Protein 6NK9 (pdb70)

Solvent-accessible surface area: 2374 Å² total; per-residue (Å²): 125,35,17,66,58,30,181,10,84,76,107,99,62,6,63,102,1,17,95,20,63,73,84,35,112,2,99,99,132,130,160,130

Sequence (32 aa):
CGGAGAKCSTKSDCCSGLWCSGSGHCYHRRYTCGGAGAKCSTKSDCCSGLWCSGSGHCYHRRYTCGGAGAKCSTKSDCCSGLWCSGSGHCYHRRYTCGGAGAKCSTKSDCCSGLWCSGSGHCYHRRYTCGGAGAKCSTKSDCCSGLWCSGSGHCYHRRYTCGGAGAKCSTKSDCCSGLWCSGSGHCYHRRYTCGGAGAKCSTKSDCCSGLWCSGSGHCYHRRYTCGGAGAKCSTKSDCCSGLWCSGSGHCYHRRYTCGGAGAKCSTKSDCCSGLWCSGSGHCYHRRYTCGGAGAKCSTKSDCCSGLWCSGSGHCYHRRYT

Radius of gyration: 7.19 Å; Cα contacts (8 Å, |Δi|>4): 80; chains: 1; bounding box: 18×16×14 Å

Structure (mmCIF, N/CA/C/O backbone):
data_6NK9
#
_entry.id   6NK9
#
loop_
_atom_site.group_PDB
_atom_site.id
_atom_site.type_symbol
_atom_site.label_atom_id
_atom_site.label_alt_id
_atom_site.label_comp_id
_atom_site.label_asym_id
_atom_site.label_entity_id
_atom_site.label_seq_id
_atom_site.pdbx_PDB_ins_code
_atom_site.Cartn_x
_atom_site.Cartn_y
_atom_site.Cartn_z
_atom_site.occupancy
_atom_site.B_iso_or_equiv
_atom_site.auth_seq_id
_atom_site.auth_comp_id
_atom_site.auth_asym_id
_atom_site.auth_atom_id
_atom_site.pdbx_PDB_model_num
ATOM 1 N N . CYS A 1 1 ? 1.700 -9.466 -4.674 1.00 0.00 9 CYS A N 1
ATOM 2 C CA . CYS A 1 1 ? 1.648 -8.032 -4.308 1.00 0.00 9 CYS A CA 1
ATOM 3 C C . CYS A 1 1 ? 2.046 -7.808 -2.857 1.00 0.00 9 CYS A C 1
ATOM 4 O O . CYS A 1 1 ? 2.165 -8.756 -2.080 1.00 0.00 9 CYS A O 1
ATOM 13 N N . GLY A 1 2 ? 2.290 -6.549 -2.520 1.00 0.00 10 GLY A N 1
ATOM 14 C CA . GLY A 1 2 ? 2.525 -6.1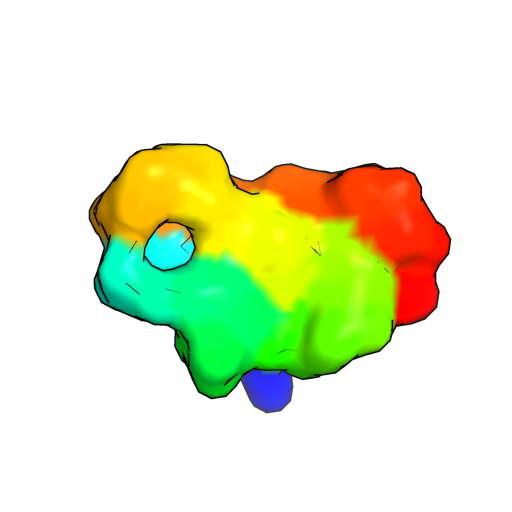61 -1.143 1.00 0.00 10 GLY A CA 1
ATOM 15 C C . GLY A 1 2 ? 1.313 -6.392 -0.256 1.00 0.00 10 GLY A C 1
ATOM 16 O O . GLY A 1 2 ? 1.027 -7.522 0.147 1.00 0.00 10 GLY A O 1
ATOM 20 N N . GLY A 1 3 ? 0.608 -5.318 0.057 1.00 0.00 11 GLY A N 1
ATOM 21 C CA . GLY A 1 3 ? -0.593 -5.424 0.856 1.00 0.00 11 GLY A CA 1
ATOM 22 C C . GLY A 1 3 ? -0.636 -4.389 1.959 1.00 0.00 11 GLY A C 1
ATOM 23 O O . GLY A 1 3 ? 0.277 -3.572 2.085 1.00 0.00 11 GLY A O 1
ATOM 27 N N . ALA A 1 4 ? -1.693 -4.418 2.756 1.00 0.00 12 ALA A N 1
ATOM 28 C CA . ALA A 1 4 ? -1.856 -3.466 3.842 1.00 0.00 12 ALA A CA 1
ATOM 29 C C . ALA A 1 4 ? -0.833 -3.716 4.942 1.00 0.00 12 ALA A C 1
ATOM 30 O O . ALA A 1 4 ? -0.819 -4.779 5.562 1.00 0.00 12 ALA A O 1
ATOM 37 N N . GLY A 1 5 ? 0.031 -2.738 5.165 1.00 0.00 13 GLY A N 1
ATOM 38 C CA . GLY A 1 5 ? 1.039 -2.856 6.196 1.00 0.00 13 GLY A CA 1
ATOM 39 C C . GLY A 1 5 ? 2.324 -3.461 5.679 1.00 0.00 13 GLY A C 1
ATOM 40 O O . GLY A 1 5 ? 3.242 -3.737 6.451 1.00 0.00 13 GLY A O 1
ATOM 44 N N . ALA A 1 6 ? 2.395 -3.670 4.372 1.00 0.00 14 ALA A N 1
ATOM 45 C CA . ALA A 1 6 ? 3.590 -4.223 3.757 1.00 0.00 14 ALA A CA 1
ATOM 46 C C . ALA A 1 6 ? 4.534 -3.104 3.344 1.00 0.00 14 ALA A C 1
ATOM 47 O O . ALA A 1 6 ? 4.099 -2.094 2.789 1.00 0.00 14 ALA A O 1
ATOM 54 N N . LYS A 1 7 ? 5.817 -3.281 3.641 1.00 0.00 15 LYS A N 1
ATOM 55 C CA . LYS A 1 7 ? 6.837 -2.302 3.281 1.00 0.00 15 LYS A CA 1
ATOM 56 C C . LYS A 1 7 ? 6.851 -2.061 1.773 1.00 0.00 15 LYS A C 1
ATOM 57 O O . LYS A 1 7 ? 6.706 -2.993 0.982 1.00 0.00 15 LYS A O 1
ATOM 76 N N . CYS A 1 8 ? 7.023 -0.810 1.383 1.00 0.00 16 CYS A N 1
ATOM 77 C CA . CYS A 1 8 ? 6.949 -0.429 -0.017 1.00 0.00 16 CYS A CA 1
ATOM 78 C C . CYS A 1 8 ? 7.998 0.622 -0.358 1.00 0.00 16 CYS A C 1
ATOM 79 O O . CYS A 1 8 ? 8.468 1.354 0.511 1.00 0.00 16 CYS A O 1
ATOM 86 N N . SER A 1 9 ? 8.386 0.663 -1.623 1.00 0.00 17 SER A N 1
ATOM 87 C CA . SER A 1 9 ? 9.213 1.741 -2.138 1.00 0.00 17 SER A CA 1
ATOM 88 C C . SER A 1 9 ? 8.344 2.649 -2.997 1.00 0.00 17 SER A C 1
ATOM 89 O O . SER A 1 9 ? 8.503 3.868 -3.014 1.00 0.00 17 SER A O 1
ATOM 97 N N . THR A 1 10 ? 7.416 2.022 -3.704 1.00 0.00 18 THR A N 1
ATOM 98 C CA . THR A 1 10 ? 6.413 2.712 -4.490 1.00 0.00 18 THR A CA 1
ATOM 99 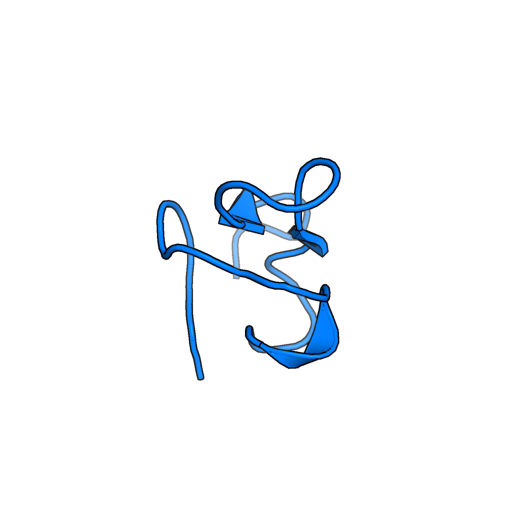C C . THR A 1 10 ? 5.053 2.088 -4.206 1.00 0.00 18 THR A C 1
ATOM 100 O O . THR A 1 10 ? 4.974 1.102 -3.471 1.00 0.00 18 THR A O 1
ATOM 111 N N . LYS A 1 11 ? 3.986 2.628 -4.780 1.00 0.00 19 LYS A N 1
ATOM 112 C CA . LYS A 1 11 ? 2.671 2.026 -4.600 1.00 0.00 19 LYS A CA 1
ATOM 113 C C . LYS A 1 11 ? 2.549 0.789 -5.481 1.00 0.00 19 LYS A C 1
ATOM 114 O O . LYS A 1 11 ? 1.679 -0.051 -5.276 1.00 0.00 19 LYS A O 1
ATOM 133 N N . SER A 1 12 ? 3.458 0.675 -6.443 1.00 0.00 20 SER A N 1
ATOM 134 C CA . SER A 1 12 ? 3.497 -0.469 -7.341 1.00 0.00 20 SER A CA 1
ATOM 135 C C . SER A 1 12 ? 4.084 -1.694 -6.638 1.00 0.00 20 SER A C 1
ATOM 136 O O . SER A 1 12 ? 4.136 -2.788 -7.204 1.00 0.00 20 SER A O 1
ATOM 144 N N . ASP A 1 13 ? 4.527 -1.500 -5.398 1.00 0.00 21 ASP A N 1
ATOM 145 C CA . ASP A 1 13 ? 5.025 -2.601 -4.582 1.00 0.00 21 ASP A CA 1
ATOM 146 C C . ASP A 1 13 ? 3.863 -3.324 -3.921 1.00 0.00 21 ASP A C 1
ATOM 147 O O . ASP A 1 13 ? 4.044 -4.317 -3.218 1.00 0.00 21 ASP A O 1
ATOM 156 N N . CYS A 1 14 ? 2.668 -2.807 -4.148 1.00 0.00 22 CYS A N 1
ATOM 157 C CA . CYS A 1 14 ? 1.447 -3.416 -3.652 1.00 0.00 22 CYS A CA 1
ATOM 158 C C . CYS A 1 14 ? 0.401 -3.414 -4.763 1.00 0.00 22 CYS A C 1
ATOM 159 O O . CYS A 1 14 ? 0.545 -2.689 -5.749 1.00 0.00 22 CYS A O 1
ATOM 166 N N . CYS A 1 15 ? -0.627 -4.246 -4.636 1.00 0.00 23 CYS A N 1
ATOM 167 C CA . CYS A 1 15 ? -1.688 -4.290 -5.639 1.00 0.00 23 CYS A CA 1
ATOM 168 C C . CYS A 1 15 ? -2.481 -2.994 -5.619 1.00 0.00 23 CYS A C 1
ATOM 169 O O . CYS A 1 15 ? -2.565 -2.330 -4.582 1.00 0.00 23 CYS A O 1
ATOM 176 N N . SER A 1 16 ? -3.039 -2.635 -6.774 1.00 0.00 24 SER A N 1
ATOM 177 C CA . SER A 1 16 ? -3.824 -1.414 -6.914 1.00 0.00 24 SER A CA 1
ATOM 178 C C . SER A 1 16 ? -4.969 -1.390 -5.908 1.00 0.00 24 SER A C 1
ATOM 179 O O . SER A 1 16 ? -6.035 -1.972 -6.134 1.00 0.00 24 SER A O 1
ATOM 187 N N . GLY A 1 17 ? -4.729 -0.706 -4.805 1.00 0.00 25 GLY A N 1
ATOM 188 C CA . GLY A 1 17 ? -5.674 -0.661 -3.720 1.00 0.00 25 GLY A CA 1
ATOM 189 C C . GLY A 1 17 ? -4.973 -0.324 -2.430 1.00 0.00 25 GLY A C 1
ATOM 190 O O . GLY A 1 17 ? -5.483 0.441 -1.605 1.00 0.00 25 GLY A O 1
ATOM 194 N N . LEU A 1 18 ? -3.786 -0.887 -2.271 1.00 0.00 26 LEU A N 1
ATOM 195 C CA . LEU A 1 18 ? -2.932 -0.564 -1.146 1.00 0.00 26 LEU A CA 1
ATOM 196 C C . LEU A 1 18 ? -1.885 0.438 -1.606 1.00 0.00 26 LEU A C 1
ATOM 197 O O . LEU A 1 18 ? -1.004 0.111 -2.399 1.00 0.00 26 LEU A O 1
ATOM 213 N N . TRP A 1 19 ? -1.991 1.656 -1.116 1.00 0.00 27 TRP A N 1
ATOM 214 C CA . TRP A 1 19 ? -1.129 2.736 -1.570 1.00 0.00 27 TRP A CA 1
ATOM 215 C C . TRP A 1 19 ? 0.036 2.916 -0.612 1.00 0.00 27 TRP A C 1
ATOM 216 O O . TRP A 1 19 ? -0.094 2.678 0.585 1.00 0.00 27 TRP A O 1
ATOM 237 N N . CYS A 1 20 ? 1.173 3.334 -1.143 1.00 0.00 28 CYS A N 1
ATOM 238 C CA . CYS A 1 20 ? 2.393 3.428 -0.357 1.00 0.00 28 CYS A CA 1
ATOM 239 C C . CYS A 1 20 ? 2.481 4.774 0.348 1.00 0.00 28 CYS A C 1
ATOM 240 O O . CYS A 1 20 ? 2.465 5.825 -0.297 1.00 0.00 28 CYS A O 1
ATOM 247 N N . SER A 1 21 ? 2.556 4.740 1.672 1.00 0.00 29 SER A N 1
ATOM 248 C CA . SER A 1 21 ? 2.687 5.952 2.463 1.00 0.00 29 SER A CA 1
ATOM 249 C C . SER A 1 21 ? 4.109 6.493 2.346 1.00 0.00 29 SER A C 1
ATOM 250 O O . SER A 1 21 ? 4.991 6.138 3.134 1.00 0.00 29 SER A O 1
ATOM 258 N N . GLY A 1 22 ? 4.328 7.330 1.340 1.00 0.00 30 GLY A N 1
ATOM 259 C CA . GLY A 1 22 ? 5.649 7.868 1.088 1.00 0.00 30 GLY A CA 1
ATOM 260 C C . GLY A 1 22 ? 6.577 6.818 0.520 1.00 0.00 30 GLY A C 1
ATOM 261 O O . GLY A 1 22 ? 6.695 6.675 -0.698 1.00 0.00 30 GLY A O 1
ATOM 265 N N . SER A 1 23 ? 7.225 6.082 1.404 1.00 0.00 31 SER A N 1
ATOM 266 C CA . SER A 1 23 ?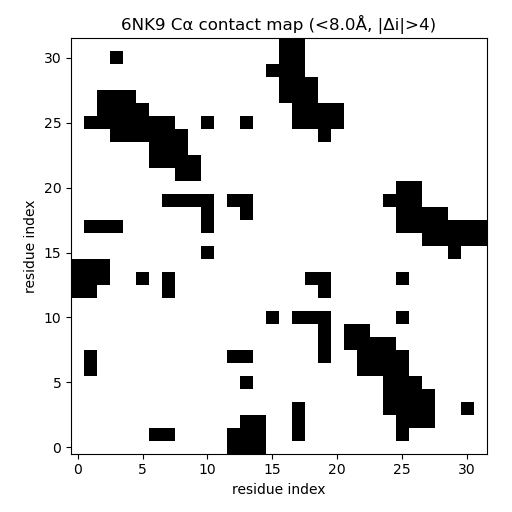 8.111 5.001 1.010 1.00 0.00 31 SER A CA 1
ATOM 267 C C . SER A 1 23 ? 8.295 4.030 2.169 1.00 0.00 31 SER A C 1
ATOM 268 O O . SER A 1 23 ? 9.334 3.375 2.294 1.00 0.00 31 SER A O 1
ATOM 276 N N . GLY A 1 24 ? 7.282 3.948 3.022 1.00 0.00 32 GLY A N 1
ATOM 277 C CA . GLY A 1 24 ? 7.359 3.088 4.184 1.00 0.00 32 GLY A CA 1
ATOM 278 C C . GLY A 1 24 ? 6.580 1.804 4.001 1.00 0.00 32 GLY A C 1
ATOM 279 O O . GLY A 1 24 ? 7.140 0.783 3.607 1.00 0.00 32 GLY A O 1
ATOM 283 N N . HIS A 1 25 ? 5.287 1.856 4.281 1.00 0.00 33 HIS A N 1
ATOM 284 C CA . HIS A 1 25 ? 4.423 0.688 4.139 1.00 0.00 33 HIS A CA 1
ATOM 285 C C . HIS A 1 25 ? 3.079 1.077 3.539 1.00 0.00 33 HIS A C 1
ATOM 286 O O . HIS A 1 25 ? 2.567 2.171 3.785 1.00 0.00 33 HIS A O 1
ATOM 301 N N . CYS A 1 26 ? 2.531 0.176 2.734 1.00 0.00 34 CYS A N 1
ATOM 302 C CA . CYS A 1 26 ? 1.261 0.401 2.056 1.00 0.00 34 CYS A CA 1
ATOM 303 C C . CYS A 1 26 ? 0.103 0.461 3.047 1.00 0.00 34 CYS A C 1
ATOM 304 O O . CYS A 1 26 ? 0.073 -0.283 4.029 1.00 0.00 34 CYS A O 1
ATOM 311 N N . TYR A 1 27 ? -0.840 1.355 2.791 1.00 0.00 35 TYR A N 1
ATOM 312 C CA . TYR A 1 27 ? -2.042 1.452 3.603 1.00 0.00 35 TYR A CA 1
ATOM 313 C C . TYR A 1 27 ? -3.259 1.064 2.772 1.00 0.00 35 TYR A C 1
ATOM 314 O O . TYR A 1 27 ? -3.285 1.267 1.555 1.00 0.00 35 TYR A O 1
ATOM 332 N N . HIS A 1 28 ? -4.261 0.505 3.435 1.00 0.00 36 HIS A N 1
ATOM 333 C CA . HIS A 1 28 ? -5.432 -0.029 2.749 1.00 0.00 36 HIS A CA 1
ATOM 334 C C . HIS A 1 28 ? -6.426 1.073 2.370 1.00 0.00 36 HIS A C 1
ATOM 335 O O . HIS A 1 28 ? -7.536 1.140 2.894 1.00 0.00 36 HIS A O 1
ATOM 350 N N . ARG A 1 29 ? -6.018 1.924 1.434 1.00 0.00 37 ARG A N 1
ATOM 351 C CA . ARG A 1 29 ? -6.867 3.011 0.952 1.00 0.00 37 ARG A CA 1
ATOM 352 C C . ARG A 1 29 ? -8.137 2.441 0.332 1.00 0.00 37 ARG A C 1
ATOM 353 O O . ARG A 1 29 ? -9.247 2.747 0.760 1.00 0.00 37 ARG A O 1
ATOM 374 N N . ARG A 1 30 ? -7.951 1.595 -0.667 1.00 0.00 38 ARG A N 1
ATOM 375 C CA . ARG A 1 30 ? -9.064 0.941 -1.353 1.00 0.00 38 ARG A CA 1
ATOM 376 C C . ARG A 1 30 ? -9.573 -0.238 -0.525 1.00 0.00 38 ARG A C 1
ATOM 377 O O . ARG A 1 30 ? -10.527 -0.916 -0.912 1.00 0.00 38 ARG A O 1
ATOM 398 N N . TYR A 1 31 ? -8.925 -0.454 0.622 1.00 0.00 39 TYR A N 1
ATOM 399 C CA . TYR A 1 31 ? -9.193 -1.594 1.501 1.00 0.00 39 TYR A CA 1
ATOM 400 C C . TYR A 1 31 ? -8.654 -2.880 0.893 1.00 0.00 39 TYR A C 1
ATOM 401 O O . TYR A 1 31 ? -7.790 -3.540 1.469 1.00 0.00 39 TYR A O 1
ATOM 419 N N . THR A 1 32 ? -9.163 -3.211 -0.268 1.00 0.00 40 THR A N 1
ATOM 420 C CA . THR A 1 32 ? -8.689 -4.349 -1.039 1.00 0.00 40 THR A CA 1
ATOM 421 C C . THR A 1 32 ? -9.049 -4.160 -2.514 1.00 0.00 40 THR A C 1
ATOM 422 O O . THR A 1 32 ? -8.194 -3.668 -3.280 1.00 0.00 40 THR A O 1
ATOM 434 N N . CYS A 1 1 ? 2.685 -8.119 -5.134 1.00 0.00 9 CYS A N 2
ATOM 435 C CA . CYS A 1 1 ? 1.848 -7.085 -4.493 1.00 0.00 9 CYS A CA 2
ATOM 436 C C . CYS A 1 1 ? 2.109 -7.020 -2.997 1.00 0.00 9 CYS A C 2
ATOM 437 O O . CYS A 1 1 ? 2.913 -7.783 -2.460 1.00 0.00 9 CYS A O 2
ATOM 446 N N . GLY A 1 2 ? 1.411 -6.117 -2.329 1.00 0.00 10 GLY A N 2
ATOM 447 C CA . GLY A 1 2 ? 1.650 -5.862 -0.934 1.00 0.00 10 GLY A CA 2
ATOM 448 C C . GLY A 1 2 ? 0.367 -5.554 -0.208 1.00 0.00 10 GLY A C 2
ATOM 449 O O . GLY A 1 2 ? -0.444 -4.763 -0.689 1.00 0.00 10 GLY A O 2
ATOM 453 N N . GLY A 1 3 ? 0.175 -6.193 0.929 1.00 0.00 11 GLY A N 2
ATOM 454 C CA . GLY A 1 3 ? -1.007 -5.951 1.724 1.00 0.00 11 GLY A CA 2
ATOM 455 C C . GLY A 1 3 ? -0.841 -4.752 2.631 1.00 0.00 11 GLY A C 2
ATOM 456 O O . GLY A 1 3 ? 0.205 -4.099 2.626 1.00 0.00 11 GLY A O 2
ATOM 460 N N . ALA A 1 4 ? -1.871 -4.450 3.403 1.00 0.00 12 ALA A N 2
ATOM 461 C CA . ALA A 1 4 ? -1.797 -3.370 4.367 1.00 0.00 12 ALA A CA 2
ATOM 462 C C . ALA A 1 4 ? -0.726 -3.680 5.408 1.00 0.00 12 ALA A C 2
ATOM 463 O O . ALA A 1 4 ? -0.797 -4.696 6.099 1.00 0.00 12 ALA A O 2
ATOM 470 N N . GLY A 1 5 ? 0.278 -2.825 5.493 1.00 0.00 13 GLY A N 2
ATOM 471 C CA . GLY A 1 5 ? 1.354 -3.037 6.434 1.00 0.00 13 GLY A CA 2
ATOM 472 C C . GLY A 1 5 ? 2.631 -3.490 5.759 1.00 0.00 13 GLY A C 2
ATOM 473 O O . GLY A 1 5 ? 3.689 -3.536 6.388 1.00 0.00 13 GLY A O 2
ATOM 477 N N . ALA A 1 6 ? 2.542 -3.816 4.477 1.00 0.00 14 ALA A N 2
ATOM 478 C CA . ALA A 1 6 ? 3.705 -4.283 3.727 1.00 0.00 14 ALA A CA 2
ATOM 479 C C . ALA A 1 6 ? 4.668 -3.137 3.458 1.00 0.00 14 ALA A C 2
ATOM 480 O O . ALA A 1 6 ? 4.246 -2.028 3.133 1.00 0.00 14 ALA A O 2
ATOM 487 N N . LYS A 1 7 ? 5.958 -3.404 3.614 1.00 0.00 15 LYS A N 2
ATOM 488 C CA . LYS A 1 7 ? 6.980 -2.401 3.348 1.00 0.00 15 LYS A CA 2
ATOM 489 C C . LYS A 1 7 ? 7.078 -2.140 1.851 1.00 0.00 15 LYS A C 2
ATOM 490 O O . LYS A 1 7 ? 7.004 -3.066 1.040 1.00 0.00 15 LYS A O 2
ATOM 509 N N . CYS A 1 8 ? 7.234 -0.882 1.491 1.00 0.00 16 CYS A N 2
ATOM 510 C CA . CYS A 1 8 ? 7.236 -0.486 0.096 1.00 0.00 16 CYS A CA 2
ATOM 511 C C . CYS A 1 8 ? 8.066 0.771 -0.111 1.00 0.00 16 CYS A C 2
ATOM 512 O O . CYS A 1 8 ? 8.057 1.677 0.720 1.00 0.00 16 CYS A O 2
ATOM 519 N N . SER A 1 9 ? 8.812 0.804 -1.201 1.00 0.00 17 SER A N 2
ATOM 520 C CA . SER A 1 9 ? 9.505 2.010 -1.612 1.00 0.00 17 SER A CA 2
ATOM 521 C C . SER A 1 9 ? 8.688 2.692 -2.696 1.00 0.00 17 SER A C 2
ATOM 522 O O . SER A 1 9 ? 8.747 3.908 -2.877 1.00 0.00 17 SER A O 2
ATOM 530 N N . THR A 1 10 ? 7.896 1.883 -3.388 1.00 0.00 18 THR A N 2
ATOM 531 C CA . THR A 1 10 ? 6.986 2.363 -4.410 1.00 0.00 18 THR A CA 2
ATOM 532 C C . THR A 1 10 ? 5.587 1.827 -4.145 1.00 0.00 18 THR A C 2
ATOM 533 O O . THR A 1 10 ? 5.431 0.780 -3.520 1.00 0.00 18 THR A O 2
ATOM 544 N N . LYS A 1 11 ? 4.572 2.539 -4.613 1.00 0.00 19 LYS A N 2
ATOM 545 C CA . LYS A 1 11 ? 3.198 2.110 -4.406 1.00 0.00 19 LYS A CA 2
ATOM 546 C C . LYS A 1 11 ? 2.767 1.126 -5.487 1.00 0.00 19 LYS A C 2
ATOM 547 O O . LYS A 1 11 ? 1.764 0.431 -5.341 1.00 0.00 19 LYS A O 2
ATOM 566 N N . SER A 1 12 ? 3.537 1.068 -6.568 1.00 0.00 20 SER A N 2
ATOM 567 C CA . SER A 1 12 ? 3.318 0.071 -7.609 1.00 0.00 20 SER A CA 2
ATOM 568 C C . SER A 1 12 ? 3.766 -1.308 -7.122 1.00 0.00 20 SER A C 2
ATOM 569 O O . SER A 1 12 ? 3.572 -2.319 -7.801 1.00 0.00 20 SER A O 2
ATOM 577 N N . ASP A 1 13 ? 4.375 -1.331 -5.939 1.00 0.00 21 ASP A N 2
ATOM 578 C CA . ASP A 1 13 ? 4.806 -2.575 -5.314 1.00 0.00 21 ASP A CA 2
ATOM 579 C C . ASP A 1 13 ? 3.592 -3.365 -4.850 1.00 0.00 21 ASP A C 2
ATOM 580 O O . ASP A 1 13 ? 3.519 -4.582 -5.015 1.00 0.00 21 ASP A O 2
ATOM 589 N N . CYS A 1 14 ? 2.626 -2.655 -4.296 1.00 0.00 22 CYS A N 2
ATOM 590 C CA . CYS A 1 14 ? 1.411 -3.271 -3.798 1.00 0.00 22 CYS A CA 2
ATOM 591 C C . CYS A 1 14 ? 0.327 -3.265 -4.876 1.00 0.00 22 CYS A C 2
ATOM 592 O O . CYS A 1 14 ? 0.478 -2.625 -5.917 1.00 0.00 22 CYS A O 2
ATOM 599 N N . CYS A 1 15 ? -0.756 -3.994 -4.630 1.00 0.00 23 CYS A N 2
ATOM 600 C CA . CYS A 1 15 ? -1.822 -4.141 -5.615 1.00 0.00 23 CYS A CA 2
ATOM 601 C C . CYS A 1 15 ? -2.712 -2.905 -5.648 1.00 0.00 23 CYS A C 2
ATOM 602 O O . CYS A 1 15 ? -2.846 -2.198 -4.648 1.00 0.00 23 CYS A O 2
ATOM 609 N N . SER A 1 16 ? -3.312 -2.661 -6.809 1.00 0.00 24 SER A N 2
ATOM 610 C CA . SER A 1 16 ? -4.162 -1.498 -7.029 1.00 0.00 24 SER A CA 2
ATOM 611 C C . SER A 1 16 ? -5.285 -1.437 -5.996 1.00 0.00 24 SER A C 2
ATOM 612 O O . SER A 1 16 ? -6.183 -2.280 -5.975 1.00 0.00 24 SER A O 2
ATOM 620 N N . GLY A 1 17 ? -5.216 -0.430 -5.139 1.00 0.00 25 GLY A N 2
ATOM 621 C CA . GLY A 1 17 ? -6.170 -0.292 -4.059 1.00 0.00 25 GLY A CA 2
ATOM 622 C C . GLY A 1 17 ? -5.458 -0.189 -2.732 1.00 0.00 25 GLY A C 2
ATOM 623 O O . GLY A 1 17 ? -5.951 0.429 -1.786 1.00 0.00 25 GLY A O 2
ATOM 627 N N . LEU A 1 18 ? -4.289 -0.800 -2.677 1.00 0.00 26 LEU A N 2
ATOM 628 C CA . LEU A 1 18 ? -3.416 -0.707 -1.525 1.00 0.00 26 LEU A CA 2
ATOM 629 C C . LEU A 1 18 ? -2.198 0.112 -1.901 1.00 0.00 26 LEU A C 2
ATOM 630 O O . LEU A 1 18 ? -1.368 -0.320 -2.700 1.00 0.00 26 LEU A O 2
ATOM 646 N N . TRP A 1 19 ? -2.096 1.297 -1.337 1.00 0.00 27 TRP A N 2
ATOM 647 C CA . TRP A 1 19 ? -1.074 2.238 -1.758 1.00 0.00 27 TRP A CA 2
ATOM 648 C C . TRP A 1 19 ? -0.055 2.464 -0.654 1.00 0.00 27 TRP A C 2
ATOM 649 O O . TRP A 1 19 ? -0.348 2.267 0.525 1.00 0.00 27 TRP A O 2
ATOM 670 N N . CYS A 1 20 ? 1.138 2.873 -1.056 1.00 0.00 28 CYS A N 2
ATOM 671 C CA . CYS A 1 20 ? 2.255 3.049 -0.141 1.00 0.00 28 CYS A CA 2
ATOM 672 C C . CYS A 1 20 ? 2.183 4.416 0.533 1.00 0.00 28 CYS A C 2
ATOM 673 O O . CYS A 1 20 ? 1.684 5.378 -0.052 1.00 0.00 28 CYS A O 2
ATOM 680 N N . SER A 1 21 ? 2.685 4.497 1.760 1.00 0.00 29 SER A N 2
ATOM 681 C CA . SER A 1 21 ? 2.651 5.734 2.529 1.00 0.00 29 SER A CA 2
ATOM 682 C C . SER A 1 21 ? 3.828 6.649 2.174 1.00 0.00 29 SER A C 2
ATOM 683 O O . SER A 1 21 ? 4.419 7.288 3.050 1.00 0.00 29 SER A O 2
ATOM 691 N N . GLY A 1 22 ? 4.153 6.722 0.889 1.00 0.00 30 GLY A N 2
ATOM 692 C CA . GLY A 1 22 ? 5.292 7.505 0.455 1.00 0.00 30 GLY A CA 2
ATOM 693 C C . GLY A 1 22 ? 6.602 6.873 0.874 1.00 0.00 30 GLY A C 2
ATOM 694 O O . GLY A 1 22 ? 7.300 7.399 1.743 1.00 0.00 30 GLY A O 2
ATOM 698 N N . SER A 1 23 ? 6.921 5.736 0.256 1.00 0.00 31 SER A N 2
ATOM 699 C CA . SER A 1 23 ? 8.114 4.965 0.593 1.00 0.00 31 SER A CA 2
ATOM 700 C C . SER A 1 23 ? 8.084 4.539 2.061 1.00 0.00 31 SER A C 2
ATOM 701 O O . SER A 1 23 ? 8.967 4.891 2.847 1.00 0.00 31 SER A O 2
ATOM 709 N N . GLY A 1 24 ? 7.059 3.783 2.423 1.00 0.00 32 GLY A N 2
ATOM 710 C CA . GLY A 1 24 ? 6.916 3.322 3.786 1.00 0.00 32 GLY A CA 2
ATOM 711 C C . GLY A 1 24 ? 6.231 1.977 3.861 1.00 0.00 32 GLY A C 2
ATOM 712 O O . GLY A 1 24 ? 6.851 0.941 3.615 1.00 0.00 32 GLY A O 2
ATOM 716 N N . HIS A 1 25 ? 4.953 1.991 4.202 1.00 0.00 33 HIS A N 2
ATOM 717 C CA . HIS A 1 25 ? 4.161 0.771 4.282 1.00 0.00 33 HIS A CA 2
ATOM 718 C C . HIS A 1 25 ? 2.813 0.992 3.614 1.00 0.00 33 HIS A C 2
ATOM 719 O O . HIS A 1 25 ? 2.182 2.030 3.805 1.00 0.00 33 HIS A O 2
ATOM 734 N N . CYS A 1 26 ? 2.386 0.026 2.817 1.00 0.00 34 CYS A N 2
ATOM 735 C CA . CYS A 1 26 ? 1.091 0.099 2.161 1.00 0.00 34 CYS A CA 2
ATOM 736 C C . CYS A 1 26 ? -0.026 0.011 3.186 1.00 0.00 34 CYS A C 2
ATOM 737 O O . CYS A 1 26 ? 0.162 -0.531 4.270 1.00 0.00 34 CYS A O 2
ATOM 744 N N . TYR A 1 27 ? -1.179 0.558 2.852 1.00 0.00 35 TYR A N 2
ATOM 745 C CA . TYR A 1 27 ? -2.299 0.589 3.773 1.00 0.00 35 TYR A CA 2
ATOM 746 C C . TYR A 1 27 ? -3.609 0.456 3.015 1.00 0.00 35 TYR A C 2
ATOM 747 O O . TYR A 1 27 ? -3.634 0.537 1.780 1.00 0.00 35 TYR A O 2
ATOM 765 N N . HIS A 1 28 ? -4.689 0.244 3.759 1.00 0.00 36 HIS A N 2
ATOM 766 C CA . HIS A 1 28 ? -6.016 0.095 3.176 1.00 0.00 36 HIS A CA 2
ATOM 767 C C . HIS A 1 28 ? -6.524 1.437 2.656 1.00 0.00 36 HIS A C 2
ATOM 768 O O . HIS A 1 28 ? -7.306 2.112 3.325 1.00 0.00 36 HIS A O 2
ATOM 783 N N . ARG A 1 29 ? -6.069 1.830 1.475 1.00 0.00 37 ARG A N 2
ATOM 784 C CA . ARG A 1 29 ? -6.454 3.117 0.909 1.00 0.00 37 ARG A CA 2
ATOM 785 C C . ARG A 1 29 ? -7.810 2.997 0.226 1.00 0.00 37 ARG A C 2
ATOM 786 O O . ARG A 1 29 ? -8.771 3.655 0.615 1.00 0.00 37 ARG A O 2
ATOM 807 N N . ARG A 1 30 ? -7.883 2.147 -0.786 1.00 0.00 38 ARG A N 2
ATOM 808 C CA . ARG A 1 30 ? -9.137 1.906 -1.487 1.00 0.00 38 ARG A CA 2
ATOM 809 C C . ARG A 1 30 ? -9.663 0.514 -1.162 1.00 0.00 38 ARG A C 2
ATOM 810 O O . ARG A 1 30 ? -10.869 0.306 -1.021 1.00 0.00 38 ARG A O 2
ATOM 831 N N . TYR A 1 31 ? -8.754 -0.443 -1.049 1.00 0.00 39 TYR A N 2
ATOM 832 C CA . TYR A 1 31 ? -9.127 -1.789 -0.652 1.00 0.00 39 TYR A CA 2
ATOM 833 C C . TYR A 1 31 ? -9.098 -1.893 0.862 1.00 0.00 39 TYR A C 2
ATOM 834 O O . TYR A 1 31 ? -8.031 -1.860 1.475 1.00 0.00 39 TYR A O 2
ATOM 852 N N . THR A 1 32 ? -10.271 -1.988 1.458 1.00 0.00 40 THR A N 2
ATOM 853 C CA . THR A 1 32 ? -10.388 -2.046 2.900 1.00 0.00 40 THR A CA 2
ATOM 854 C C . THR A 1 32 ? -10.763 -3.451 3.35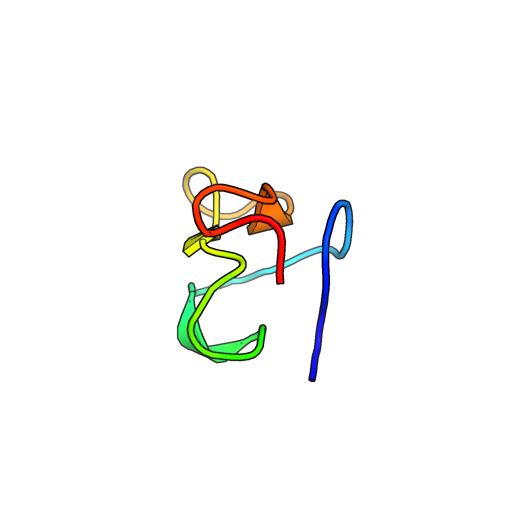7 1.00 0.00 40 THR A C 2
ATOM 855 O O . THR A 1 32 ? -11.963 -3.795 3.318 1.00 0.00 40 THR A O 2
ATOM 867 N N . CYS A 1 1 ? 2.223 -9.261 -4.628 1.00 0.00 9 CYS A N 3
ATOM 868 C CA . CYS A 1 1 ? 1.952 -7.875 -4.195 1.00 0.00 9 CYS A CA 3
ATOM 869 C C . CYS A 1 1 ? 2.288 -7.681 -2.729 1.00 0.00 9 CYS A C 3
ATOM 870 O O . CYS A 1 1 ? 2.460 -8.648 -1.986 1.00 0.00 9 CYS A O 3
ATOM 879 N N . GLY A 1 2 ? 2.421 -6.425 -2.338 1.00 0.00 10 GLY A N 3
ATOM 880 C CA . GLY A 1 2 ? 2.564 -6.078 -0.942 1.00 0.00 10 GLY A CA 3
ATOM 881 C C . GLY A 1 2 ? 1.307 -6.368 -0.143 1.00 0.00 10 GLY A C 3
ATOM 882 O O . GLY A 1 2 ? 0.947 -7.527 0.076 1.00 0.00 10 GLY A O 3
ATOM 886 N N . GLY A 1 3 ? 0.635 -5.313 0.284 1.00 0.00 11 GLY A N 3
ATOM 887 C CA . GLY A 1 3 ? -0.571 -5.462 1.070 1.00 0.00 11 GLY A CA 3
ATOM 888 C C . GLY A 1 3 ? -0.632 -4.435 2.176 1.00 0.00 11 GLY A C 3
ATOM 889 O O . GLY A 1 3 ? 0.199 -3.526 2.222 1.00 0.00 11 GLY A O 3
ATOM 893 N N . ALA A 1 4 ? -1.602 -4.562 3.067 1.00 0.00 12 ALA A N 3
ATOM 894 C CA . ALA A 1 4 ? -1.749 -3.614 4.160 1.00 0.00 12 ALA A CA 3
ATOM 895 C C . ALA A 1 4 ? -0.661 -3.825 5.205 1.00 0.00 12 ALA A C 3
ATOM 896 O O . ALA A 1 4 ? -0.572 -4.888 5.821 1.00 0.00 12 ALA A O 3
ATOM 903 N N . GLY A 1 5 ? 0.174 -2.814 5.385 1.00 0.00 13 GLY A N 3
ATOM 904 C CA . GLY A 1 5 ? 1.259 -2.904 6.342 1.00 0.00 13 GLY A CA 3
ATOM 905 C C . GLY A 1 5 ? 2.514 -3.487 5.728 1.00 0.00 13 GLY A C 3
ATOM 906 O O . GLY A 1 5 ? 3.469 -3.810 6.431 1.00 0.00 13 GLY A O 3
ATOM 910 N N . ALA A 1 6 ? 2.513 -3.624 4.410 1.00 0.00 14 ALA A N 3
ATOM 911 C CA . ALA A 1 6 ? 3.666 -4.161 3.707 1.00 0.00 14 ALA A CA 3
ATOM 912 C C . ALA A 1 6 ? 4.651 -3.049 3.389 1.00 0.00 14 ALA A C 3
ATOM 913 O O . ALA A 1 6 ? 4.247 -1.933 3.065 1.00 0.00 14 ALA A O 3
ATOM 920 N N . LYS A 1 7 ? 5.939 -3.350 3.498 1.00 0.00 15 LYS A N 3
ATOM 921 C CA . LYS A 1 7 ? 6.975 -2.370 3.208 1.00 0.00 15 LYS A CA 3
ATOM 922 C C . LYS A 1 7 ? 7.031 -2.083 1.714 1.00 0.00 15 LYS A C 3
ATOM 923 O O . LYS A 1 7 ? 6.936 -2.995 0.886 1.00 0.00 15 LYS A O 3
ATOM 942 N N . CYS A 1 8 ? 7.183 -0.818 1.375 1.00 0.00 16 CYS A N 3
ATOM 943 C CA . CYS A 1 8 ? 7.115 -0.385 -0.010 1.00 0.00 16 CYS A CA 3
ATOM 944 C C . CYS A 1 8 ? 8.052 0.784 -0.269 1.00 0.00 16 CYS A C 3
ATOM 945 O O . CYS A 1 8 ? 8.421 1.520 0.649 1.00 0.00 16 CYS A O 3
ATOM 952 N N . SER A 1 9 ? 8.453 0.935 -1.521 1.00 0.00 17 SER A N 3
ATOM 953 C CA . SER A 1 9 ? 9.201 2.101 -1.952 1.00 0.00 17 SER A CA 3
ATOM 954 C C . SER A 1 9 ? 8.342 2.906 -2.922 1.00 0.00 17 SER A C 3
ATOM 955 O O . SER A 1 9 ? 8.441 4.129 -3.000 1.00 0.00 17 SER A O 3
ATOM 963 N N . THR A 1 10 ? 7.488 2.194 -3.644 1.00 0.00 18 THR A N 3
ATOM 964 C CA . THR A 1 10 ? 6.509 2.798 -4.527 1.00 0.00 18 THR A CA 3
ATOM 965 C C . THR A 1 10 ? 5.149 2.152 -4.283 1.00 0.00 18 THR A C 3
ATOM 966 O O . THR A 1 10 ? 5.050 1.204 -3.502 1.00 0.00 18 THR A O 3
ATOM 977 N N . LYS A 1 11 ? 4.104 2.639 -4.938 1.00 0.00 19 LYS A N 3
ATOM 978 C CA . LYS A 1 11 ? 2.796 2.005 -4.817 1.00 0.00 19 LYS A CA 3
ATOM 979 C C . LYS A 1 11 ? 2.774 0.697 -5.599 1.00 0.00 19 LYS A C 3
ATOM 980 O O . LYS A 1 11 ? 1.970 -0.193 -5.324 1.00 0.00 19 LYS A O 3
ATOM 999 N N . SER A 1 12 ? 3.689 0.583 -6.558 1.00 0.00 20 SER A N 3
ATOM 1000 C CA . SER A 1 12 ? 3.780 -0.588 -7.417 1.00 0.00 20 SER A CA 3
ATOM 1001 C C . SER A 1 12 ? 4.241 -1.816 -6.633 1.00 0.00 20 SER A C 3
ATOM 1002 O O . SER A 1 12 ? 4.091 -2.949 -7.092 1.00 0.00 20 SER A O 3
ATOM 1010 N N . ASP A 1 13 ? 4.797 -1.587 -5.445 1.00 0.00 21 ASP A N 3
ATOM 1011 C CA . ASP A 1 13 ? 5.215 -2.681 -4.574 1.00 0.00 21 ASP A CA 3
ATOM 1012 C C . ASP A 1 13 ? 3.995 -3.390 -3.996 1.00 0.00 21 ASP A C 3
ATOM 1013 O O . ASP A 1 13 ? 4.103 -4.468 -3.415 1.00 0.00 21 ASP A O 3
ATOM 1022 N N . CYS A 1 14 ? 2.832 -2.777 -4.160 1.00 0.00 22 CYS A N 3
ATOM 1023 C CA . CYS A 1 14 ? 1.593 -3.327 -3.640 1.00 0.00 22 CYS A CA 3
ATOM 1024 C C . CYS A 1 14 ? 0.509 -3.330 -4.717 1.00 0.00 22 CYS A C 3
ATOM 1025 O O . CYS A 1 14 ? 0.592 -2.591 -5.700 1.00 0.00 22 CYS A O 3
ATOM 1032 N N . CYS A 1 15 ? -0.493 -4.183 -4.532 1.00 0.00 23 CYS A N 3
ATOM 1033 C CA . CYS A 1 15 ? -1.590 -4.309 -5.488 1.00 0.00 23 CYS A CA 3
ATOM 1034 C C . CYS A 1 15 ? -2.486 -3.075 -5.452 1.00 0.00 23 CYS A C 3
ATOM 1035 O O . CYS A 1 15 ? -2.533 -2.358 -4.447 1.00 0.00 23 CYS A O 3
ATOM 1042 N N . SER A 1 16 ? -3.188 -2.846 -6.558 1.00 0.00 24 SER A N 3
ATOM 1043 C CA . SER A 1 16 ? -4.054 -1.683 -6.722 1.00 0.00 24 SER A CA 3
ATOM 1044 C C . SER A 1 16 ? -5.135 -1.633 -5.644 1.00 0.00 24 SER A C 3
ATOM 1045 O O . SER A 1 16 ? -6.133 -2.352 -5.712 1.00 0.00 24 SER A O 3
ATOM 1053 N N . GLY A 1 17 ? -4.928 -0.769 -4.667 1.00 0.00 25 GLY A N 3
ATOM 1054 C CA . GLY A 1 17 ? -5.825 -0.676 -3.535 1.00 0.00 25 GLY A CA 3
ATOM 1055 C C . GLY A 1 17 ? -5.049 -0.398 -2.274 1.00 0.00 25 GLY A C 3
ATOM 1056 O O . GLY A 1 17 ? -5.529 0.284 -1.365 1.00 0.00 25 GLY A O 3
ATOM 1060 N N . LEU A 1 18 ? -3.834 -0.928 -2.229 1.00 0.00 26 LEU A N 3
ATOM 1061 C CA . LEU A 1 18 ? -2.907 -0.628 -1.157 1.00 0.00 26 LEU A CA 3
ATOM 1062 C C . LEU A 1 18 ? -1.906 0.411 -1.642 1.00 0.00 26 LEU A C 3
ATOM 1063 O O . LEU A 1 18 ? -1.116 0.147 -2.549 1.00 0.00 26 LEU A O 3
ATOM 1079 N N . TRP A 1 19 ? -1.951 1.588 -1.049 1.00 0.00 27 TRP A N 3
ATOM 1080 C CA . TRP A 1 19 ? -1.086 2.681 -1.463 1.00 0.00 27 TRP A CA 3
ATOM 1081 C C . TRP A 1 19 ? 0.051 2.871 -0.476 1.00 0.00 27 TRP A C 3
ATOM 1082 O O . TRP A 1 19 ? -0.127 2.699 0.729 1.00 0.00 27 TRP A O 3
ATOM 1103 N N . CYS A 1 20 ? 1.214 3.226 -0.996 1.00 0.00 28 CYS A N 3
ATOM 1104 C CA . CYS A 1 20 ? 2.416 3.329 -0.187 1.00 0.00 28 CYS A CA 3
ATOM 1105 C C . CYS A 1 20 ? 2.445 4.650 0.574 1.00 0.00 28 CYS A C 3
ATOM 1106 O O . CYS A 1 20 ? 2.502 5.725 -0.027 1.00 0.00 28 CYS A O 3
ATOM 1113 N N . SER A 1 21 ? 2.389 4.562 1.895 1.00 0.00 29 SER A N 3
ATOM 1114 C CA . SER A 1 21 ? 2.476 5.735 2.748 1.00 0.00 29 SER A CA 3
ATOM 1115 C C . SER A 1 21 ? 3.942 6.114 2.944 1.00 0.00 29 SER A C 3
ATOM 1116 O O . SER A 1 21 ? 4.837 5.298 2.718 1.00 0.00 29 SER A O 3
ATOM 1124 N N . GLY A 1 22 ? 4.175 7.353 3.376 1.00 0.00 30 GLY A N 3
ATOM 1125 C CA . GLY A 1 22 ? 5.526 7.867 3.538 1.00 0.00 30 GLY A CA 3
ATOM 1126 C C . GLY A 1 22 ? 6.306 7.169 4.636 1.00 0.00 30 GLY A C 3
ATOM 1127 O O . GLY A 1 22 ? 7.496 7.422 4.816 1.00 0.00 30 GLY A O 3
ATOM 1131 N N . SER A 1 23 ? 5.635 6.292 5.370 1.00 0.00 31 SER A N 3
ATOM 1132 C CA . SER A 1 23 ? 6.277 5.505 6.410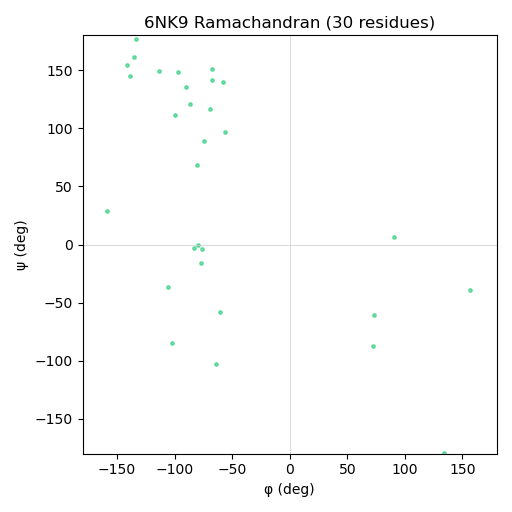 1.00 0.00 31 SER A CA 3
ATOM 1133 C C . SER A 1 23 ? 6.936 4.264 5.813 1.00 0.00 31 SER A C 3
ATOM 1134 O O . SER A 1 23 ? 7.602 3.499 6.512 1.00 0.00 31 SER A O 3
ATOM 1142 N N . GLY A 1 24 ? 6.743 4.068 4.513 1.00 0.00 32 GLY A N 3
ATOM 1143 C CA . GLY A 1 24 ? 7.301 2.913 3.845 1.00 0.00 32 GLY A CA 3
ATOM 1144 C C . GLY A 1 24 ? 6.415 1.695 3.990 1.00 0.00 32 GLY A C 3
ATOM 1145 O O . GLY A 1 24 ? 6.885 0.563 3.908 1.00 0.00 32 GLY A O 3
ATOM 1149 N N . HIS A 1 25 ? 5.129 1.930 4.222 1.00 0.00 33 HIS A N 3
ATOM 1150 C CA . HIS A 1 25 ? 4.162 0.849 4.369 1.00 0.00 33 HIS A CA 3
ATOM 1151 C C . HIS A 1 25 ? 2.909 1.154 3.558 1.00 0.00 33 HIS A C 3
ATOM 1152 O O . HIS A 1 25 ? 2.431 2.288 3.550 1.00 0.00 33 HIS A O 3
ATOM 1167 N N . CYS A 1 26 ? 2.394 0.149 2.869 1.00 0.00 34 CYS A N 3
ATOM 1168 C CA . CYS A 1 26 ? 1.158 0.294 2.110 1.00 0.00 34 CYS A CA 3
ATOM 1169 C C . CYS A 1 26 ? -0.052 0.244 3.036 1.00 0.00 34 CYS A C 3
ATOM 1170 O O . CYS A 1 26 ? -0.072 -0.527 3.995 1.00 0.00 34 CYS A O 3
ATOM 1177 N N . TYR A 1 27 ? -1.053 1.066 2.760 1.00 0.00 35 TYR A N 3
ATOM 1178 C CA . TYR A 1 27 ? -2.293 1.033 3.523 1.00 0.00 35 TYR A CA 3
ATOM 1179 C C . TYR A 1 27 ? -3.481 0.828 2.585 1.00 0.00 35 TYR A C 3
ATOM 1180 O O . TYR A 1 27 ? -3.405 1.139 1.394 1.00 0.00 35 TYR A O 3
ATOM 1198 N N . HIS A 1 28 ? -4.571 0.304 3.134 1.00 0.00 36 HIS A N 3
ATOM 1199 C CA . HIS A 1 28 ? -5.736 -0.093 2.347 1.00 0.00 36 HIS A CA 3
ATOM 1200 C C . HIS A 1 28 ? -6.592 1.120 1.986 1.00 0.00 36 HIS A C 3
ATOM 1201 O O . HIS A 1 28 ? -7.710 1.269 2.477 1.00 0.00 36 HIS A O 3
ATOM 1216 N N . ARG A 1 29 ? -6.073 1.969 1.103 1.00 0.00 37 ARG A N 3
ATOM 1217 C CA . ARG A 1 29 ? -6.743 3.219 0.753 1.00 0.00 37 ARG A CA 3
ATOM 1218 C C . ARG A 1 29 ? -8.077 2.956 0.063 1.00 0.00 37 ARG A C 3
ATOM 1219 O O . ARG A 1 29 ? -8.985 3.778 0.136 1.00 0.00 37 ARG A O 3
ATOM 1240 N N . ARG A 1 30 ? -8.180 1.807 -0.604 1.00 0.00 38 ARG A N 3
ATOM 1241 C CA . ARG A 1 30 ? -9.417 1.403 -1.276 1.00 0.00 38 ARG A CA 3
ATOM 1242 C C . ARG A 1 30 ? -10.634 1.571 -0.364 1.00 0.00 38 ARG A C 3
ATOM 1243 O O . ARG A 1 30 ? -11.704 1.975 -0.815 1.00 0.00 38 ARG A O 3
ATOM 1264 N N . TYR A 1 31 ? -10.462 1.272 0.917 1.00 0.00 39 TYR A N 3
ATOM 1265 C CA . TYR A 1 31 ? -11.553 1.372 1.874 1.00 0.00 39 TYR A CA 3
ATOM 1266 C C . TYR A 1 31 ? -11.011 1.656 3.271 1.00 0.00 39 TYR A C 3
ATOM 1267 O O . TYR A 1 31 ? -10.830 0.745 4.081 1.00 0.00 39 TYR A O 3
ATOM 1285 N N . THR A 1 32 ? -10.728 2.921 3.536 1.00 0.00 40 THR A N 3
ATOM 1286 C CA . THR A 1 32 ? -10.260 3.346 4.845 1.00 0.00 40 THR A CA 3
ATOM 1287 C C . THR A 1 32 ? -10.893 4.681 5.227 1.00 0.00 40 THR A C 3
ATOM 1288 O O . THR A 1 32 ? -12.041 4.670 5.719 1.00 0.00 40 THR A O 3
ATOM 1300 N N . CYS A 1 1 ? 1.841 -9.339 -5.221 1.00 0.00 9 CYS A N 4
ATOM 1301 C CA . CYS A 1 1 ? 2.068 -7.941 -4.801 1.00 0.00 9 CYS A CA 4
ATOM 1302 C C . CYS A 1 1 ? 2.194 -7.859 -3.293 1.00 0.00 9 CYS A C 4
ATOM 1303 O O . CYS A 1 1 ? 2.087 -8.870 -2.597 1.00 0.00 9 CYS A O 4
ATOM 1312 N N . GLY A 1 2 ? 2.454 -6.659 -2.799 1.00 0.00 10 GLY A N 4
ATOM 1313 C CA . GLY A 1 2 ? 2.476 -6.420 -1.376 1.00 0.00 10 GLY A CA 4
ATOM 1314 C C . GLY A 1 2 ? 1.096 -6.502 -0.744 1.00 0.00 10 GLY A C 4
ATOM 1315 O O . GLY A 1 2 ? 0.279 -7.351 -1.104 1.00 0.00 10 GLY A O 4
ATOM 1319 N N . GLY A 1 3 ? 0.829 -5.604 0.185 1.00 0.00 11 GLY A N 4
ATOM 1320 C CA . GLY A 1 3 ? -0.441 -5.599 0.870 1.00 0.00 11 GLY A CA 4
ATOM 1321 C C . GLY A 1 3 ? -0.464 -4.591 1.993 1.00 0.00 11 GLY A C 4
ATOM 1322 O O . GLY A 1 3 ? 0.457 -3.785 2.121 1.00 0.00 11 GLY A O 4
ATOM 1326 N N . ALA A 1 4 ? -1.496 -4.646 2.817 1.00 0.00 12 ALA A N 4
ATOM 1327 C CA . ALA A 1 4 ? -1.667 -3.678 3.887 1.00 0.00 12 ALA A CA 4
ATOM 1328 C C . ALA A 1 4 ? -0.646 -3.909 4.996 1.00 0.00 12 ALA A C 4
ATOM 1329 O O . ALA A 1 4 ? -0.578 -4.992 5.580 1.00 0.00 12 ALA A O 4
ATOM 1336 N N . GLY A 1 5 ? 0.163 -2.892 5.257 1.00 0.00 13 GLY A N 4
ATOM 1337 C CA . GLY A 1 5 ? 1.170 -2.977 6.295 1.00 0.00 13 GLY A CA 4
ATOM 1338 C C . GLY A 1 5 ? 2.505 -3.456 5.765 1.00 0.00 13 GLY A C 4
ATOM 1339 O O . GLY A 1 5 ? 3.485 -3.529 6.507 1.00 0.00 13 GLY A O 4
ATOM 1343 N N . ALA A 1 6 ? 2.549 -3.771 4.478 1.00 0.00 14 ALA A N 4
ATOM 1344 C CA . ALA A 1 6 ? 3.770 -4.264 3.858 1.00 0.00 14 ALA A CA 4
ATOM 1345 C C . ALA A 1 6 ? 4.682 -3.102 3.494 1.00 0.00 14 ALA A C 4
ATOM 1346 O O . ALA A 1 6 ? 4.208 -2.012 3.180 1.00 0.00 14 ALA A O 4
ATOM 1353 N N . LYS A 1 7 ? 5.987 -3.337 3.559 1.00 0.00 15 LYS A N 4
ATOM 1354 C CA . LYS A 1 7 ? 6.967 -2.312 3.221 1.00 0.00 15 LYS A CA 4
ATOM 1355 C C . LYS A 1 7 ? 6.921 -2.003 1.731 1.00 0.00 15 LYS A C 4
ATOM 1356 O O . LYS A 1 7 ? 6.653 -2.885 0.914 1.00 0.00 15 LYS A O 4
ATOM 1375 N N . CYS A 1 8 ? 7.181 -0.756 1.382 1.00 0.00 16 CYS A N 4
ATOM 1376 C CA . CYS A 1 8 ? 7.104 -0.326 -0.004 1.00 0.00 16 CYS A CA 4
ATOM 1377 C C . CYS A 1 8 ? 8.058 0.827 -0.272 1.00 0.00 16 CYS A C 4
ATOM 1378 O O . CYS A 1 8 ? 8.523 1.492 0.653 1.00 0.00 16 CYS A O 4
ATOM 1385 N N . SER A 1 9 ? 8.372 1.031 -1.539 1.00 0.00 17 SER A N 4
ATOM 1386 C CA . SER A 1 9 ? 9.075 2.224 -1.972 1.00 0.00 17 SER A CA 4
ATOM 1387 C C . SER A 1 9 ? 8.166 3.003 -2.910 1.00 0.00 17 SER A C 4
ATOM 1388 O O . SER A 1 9 ? 8.318 4.207 -3.108 1.00 0.00 17 SER A O 4
ATOM 1396 N N . THR A 1 10 ? 7.215 2.275 -3.475 1.00 0.00 18 THR A N 4
ATOM 1397 C CA . THR A 1 10 ? 6.198 2.825 -4.345 1.00 0.00 18 THR A CA 4
ATOM 1398 C C . THR A 1 10 ? 4.891 2.072 -4.117 1.00 0.00 18 THR A C 4
ATOM 1399 O O . THR A 1 10 ? 4.895 1.013 -3.487 1.00 0.00 18 THR A O 4
ATOM 1410 N N . LYS A 1 11 ? 3.777 2.591 -4.614 1.00 0.00 19 LYS A N 4
ATOM 1411 C CA . LYS A 1 11 ? 2.512 1.878 -4.486 1.00 0.00 19 LYS A CA 4
ATOM 1412 C C . LYS A 1 11 ? 2.523 0.637 -5.368 1.00 0.00 19 LYS A C 4
ATOM 1413 O O . LYS A 1 11 ? 1.797 -0.320 -5.122 1.00 0.00 19 LYS A O 4
ATOM 1432 N N . SER A 1 12 ? 3.389 0.656 -6.377 1.00 0.00 20 SER A N 4
ATOM 1433 C CA . SER A 1 12 ? 3.500 -0.437 -7.333 1.00 0.00 20 SER A CA 4
ATOM 1434 C C . SER A 1 12 ? 4.099 -1.689 -6.690 1.00 0.00 20 SER A C 4
ATOM 1435 O O . SER A 1 12 ? 4.077 -2.773 -7.280 1.00 0.00 20 SER A O 4
ATOM 1443 N N . ASP A 1 13 ? 4.631 -1.541 -5.480 1.00 0.00 21 ASP A N 4
ATOM 1444 C CA . ASP A 1 13 ? 5.126 -2.685 -4.723 1.00 0.00 21 ASP A CA 4
ATOM 1445 C C . ASP A 1 13 ? 3.949 -3.512 -4.220 1.00 0.00 21 ASP A C 4
ATOM 1446 O O . ASP A 1 13 ? 4.079 -4.698 -3.923 1.00 0.00 21 ASP A O 4
ATOM 1455 N N . CYS A 1 14 ? 2.791 -2.873 -4.148 1.00 0.00 22 CYS A N 4
ATOM 1456 C CA . CYS A 1 14 ? 1.582 -3.517 -3.667 1.00 0.00 22 CYS A CA 4
ATOM 1457 C C . CYS A 1 14 ? 0.475 -3.407 -4.714 1.00 0.00 22 CYS A C 4
ATOM 1458 O O . CYS A 1 14 ? 0.638 -2.724 -5.726 1.00 0.00 22 CYS A O 4
ATOM 1465 N N . CYS A 1 15 ? -0.630 -4.106 -4.499 1.00 0.00 23 CYS A N 4
ATOM 1466 C CA . CYS A 1 15 ? -1.749 -4.051 -5.430 1.00 0.00 23 CYS A CA 4
ATOM 1467 C C . CYS A 1 15 ? -2.486 -2.722 -5.299 1.00 0.00 23 CYS A C 4
ATOM 1468 O O . CYS A 1 15 ? -2.363 -2.032 -4.289 1.00 0.00 23 CYS A O 4
ATOM 1475 N N . SER A 1 16 ? -3.239 -2.387 -6.345 1.00 0.00 24 SER A N 4
ATOM 1476 C CA . SER A 1 16 ? -3.816 -1.054 -6.539 1.00 0.00 24 SER A CA 4
ATOM 1477 C C . SER A 1 16 ? -4.627 -0.556 -5.343 1.00 0.00 24 SER A C 4
ATOM 1478 O O . SER A 1 16 ? -4.759 0.653 -5.149 1.00 0.00 24 SER A O 4
ATOM 1486 N N . GLY A 1 17 ? -5.172 -1.476 -4.554 1.00 0.00 25 GLY A N 4
ATOM 1487 C CA . GLY A 1 17 ? -5.986 -1.088 -3.417 1.00 0.00 25 GLY A CA 4
ATOM 1488 C C . GLY A 1 17 ? -5.158 -0.561 -2.262 1.00 0.00 25 GLY A C 4
ATOM 1489 O O . GLY A 1 17 ? -5.691 0.059 -1.334 1.00 0.00 25 GLY A O 4
ATOM 1493 N N . LEU A 1 18 ? -3.856 -0.800 -2.316 1.00 0.00 26 LEU A N 4
ATOM 1494 C CA . LEU A 1 18 ? -2.955 -0.379 -1.256 1.00 0.00 26 LEU A CA 4
ATOM 1495 C C . LEU A 1 18 ? -2.058 0.754 -1.746 1.00 0.00 26 LEU A C 4
ATOM 1496 O O . LEU A 1 18 ? -1.352 0.610 -2.743 1.00 0.00 26 LEU A O 4
ATOM 1512 N N . TRP A 1 19 ? -2.088 1.873 -1.041 1.00 0.00 27 TRP A N 4
ATOM 1513 C CA . TRP A 1 19 ? -1.237 3.008 -1.373 1.00 0.00 27 TRP A CA 4
ATOM 1514 C C . TRP A 1 19 ? -0.016 3.011 -0.465 1.00 0.00 27 TRP A C 4
ATOM 1515 O O . TRP A 1 19 ? -0.109 2.638 0.700 1.00 0.00 27 TRP A O 4
ATOM 1536 N N . CYS A 1 20 ? 1.117 3.435 -0.988 1.00 0.00 28 CYS A N 4
ATOM 1537 C CA . CYS A 1 20 ? 2.345 3.452 -0.212 1.00 0.00 28 CYS A CA 4
ATOM 1538 C C . CYS A 1 20 ? 2.493 4.790 0.498 1.00 0.00 28 CYS A C 4
ATOM 1539 O O . CYS A 1 20 ? 2.243 5.843 -0.093 1.00 0.00 28 CYS A O 4
ATOM 1546 N N . SER A 1 21 ? 2.875 4.754 1.769 1.00 0.00 29 SER A N 4
ATOM 1547 C CA . SER A 1 21 ? 3.105 5.973 2.534 1.00 0.00 29 SER A CA 4
ATOM 1548 C C . SER A 1 21 ? 4.439 6.611 2.140 1.00 0.00 29 SER A C 4
ATOM 1549 O O . SER A 1 21 ? 5.342 6.771 2.965 1.00 0.00 29 SER A O 4
ATOM 1557 N N . GLY A 1 22 ? 4.557 6.970 0.869 1.00 0.00 30 GLY A N 4
ATOM 1558 C CA . GLY A 1 22 ? 5.800 7.501 0.355 1.00 0.00 30 GLY A CA 4
ATOM 1559 C C . GLY A 1 22 ? 6.789 6.397 0.060 1.00 0.00 30 GLY A C 4
ATOM 1560 O O . GLY A 1 22 ? 7.039 6.071 -1.100 1.00 0.00 30 GLY A O 4
ATOM 1564 N N . SER A 1 23 ? 7.338 5.817 1.116 1.00 0.00 31 SER A N 4
ATOM 1565 C CA . SER A 1 23 ? 8.250 4.694 0.999 1.00 0.00 31 SER A CA 4
ATOM 1566 C C . SER A 1 23 ? 8.303 3.940 2.327 1.00 0.00 31 SER A C 4
ATOM 1567 O O . SER A 1 23 ? 9.357 3.457 2.751 1.00 0.00 31 SER A O 4
ATOM 1575 N N . GLY A 1 24 ? 7.154 3.841 2.979 1.00 0.00 32 GLY A N 4
ATOM 1576 C CA . GLY A 1 24 ? 7.089 3.173 4.260 1.00 0.00 32 GLY A CA 4
ATOM 1577 C C . GLY A 1 24 ? 6.290 1.890 4.201 1.00 0.00 32 GLY A C 4
ATOM 1578 O O . GLY A 1 24 ? 6.853 0.806 4.045 1.00 0.00 32 GLY A O 4
ATOM 1582 N N . HIS A 1 25 ? 4.977 2.013 4.318 1.00 0.00 33 HIS A N 4
ATOM 1583 C CA . HIS A 1 25 ? 4.092 0.855 4.314 1.00 0.00 33 HIS A CA 4
ATOM 1584 C C . HIS A 1 25 ? 2.912 1.091 3.382 1.00 0.00 33 HIS A C 4
ATOM 1585 O O . HIS A 1 25 ? 2.448 2.222 3.224 1.00 0.00 33 HIS A O 4
ATOM 1600 N N . CYS A 1 26 ? 2.445 0.025 2.760 1.00 0.00 34 CYS A N 4
ATOM 1601 C CA . CYS A 1 26 ? 1.251 0.081 1.934 1.00 0.00 34 CYS A CA 4
ATOM 1602 C C . CYS A 1 26 ? 0.007 0.051 2.814 1.00 0.00 34 CYS A C 4
ATOM 1603 O O . CYS A 1 26 ? -0.227 -0.919 3.528 1.00 0.00 34 CYS A O 4
ATOM 1610 N N . TYR A 1 27 ? -0.783 1.111 2.773 1.00 0.00 35 TYR A N 4
ATOM 1611 C CA . TYR A 1 27 ? -2.004 1.172 3.563 1.00 0.00 35 TYR A CA 4
ATOM 1612 C C . TYR A 1 27 ? -3.227 0.968 2.673 1.00 0.00 35 TYR A C 4
ATOM 1613 O O . TYR A 1 27 ? -3.235 1.370 1.506 1.00 0.00 35 TYR A O 4
ATOM 1631 N N . HIS A 1 28 ? -4.257 0.333 3.222 1.00 0.00 36 HIS A N 4
ATOM 1632 C CA . HIS A 1 28 ? -5.453 0.014 2.450 1.00 0.00 36 HIS A CA 4
ATOM 1633 C C . HIS A 1 28 ? -6.299 1.262 2.187 1.00 0.00 36 HIS A C 4
ATOM 1634 O O . HIS A 1 28 ? -7.092 1.690 3.020 1.00 0.00 36 HIS A O 4
ATOM 1649 N N . ARG A 1 29 ? -6.108 1.849 1.015 1.00 0.00 37 ARG A N 4
ATOM 1650 C CA . ARG A 1 29 ? -6.850 3.040 0.629 1.00 0.00 37 ARG A CA 4
ATOM 1651 C C . ARG A 1 29 ? -8.132 2.646 -0.090 1.00 0.00 37 ARG A C 4
ATOM 1652 O O . ARG A 1 29 ? -9.205 3.180 0.181 1.00 0.00 37 ARG A O 4
ATOM 1673 N N . ARG A 1 30 ? -8.010 1.711 -1.016 1.00 0.00 38 ARG A N 4
ATOM 1674 C CA . ARG A 1 30 ? -9.162 1.201 -1.742 1.00 0.00 38 ARG A CA 4
ATOM 1675 C C . ARG A 1 30 ? -9.293 -0.298 -1.530 1.00 0.00 38 ARG A C 4
ATOM 1676 O O . ARG A 1 30 ? -9.787 -1.031 -2.388 1.00 0.00 38 ARG A O 4
ATOM 1697 N N . TYR A 1 31 ? -8.825 -0.741 -0.378 1.00 0.00 39 TYR A N 4
ATOM 1698 C CA . TYR A 1 31 ? -8.936 -2.132 0.018 1.00 0.00 39 TYR A CA 4
ATOM 1699 C C . TYR A 1 31 ? -9.443 -2.184 1.455 1.00 0.00 39 TYR A C 4
ATOM 1700 O O . TYR A 1 31 ? -8.914 -2.901 2.304 1.00 0.00 39 TYR A O 4
ATOM 1718 N N . THR A 1 32 ? -10.454 -1.378 1.725 1.00 0.00 40 THR A N 4
ATOM 1719 C CA . THR A 1 32 ? -11.022 -1.285 3.053 1.00 0.00 40 THR A CA 4
ATOM 1720 C C . THR A 1 32 ? -12.299 -2.108 3.156 1.00 0.00 40 THR A C 4
ATOM 1721 O O . THR A 1 32 ? -13.390 -1.547 2.935 1.00 0.00 40 THR A O 4
ATOM 1733 N N . CYS A 1 1 ? 1.574 -8.698 -4.759 1.00 0.00 9 CYS A N 5
ATOM 1734 C CA . CYS A 1 1 ? 1.296 -7.353 -4.219 1.00 0.00 9 CYS A CA 5
ATOM 1735 C C . CYS A 1 1 ? 1.702 -7.258 -2.758 1.00 0.00 9 CYS A C 5
ATOM 1736 O O . CYS A 1 1 ? 1.550 -8.222 -2.007 1.00 0.00 9 CYS A O 5
ATOM 1745 N N . GLY A 1 2 ? 2.244 -6.102 -2.386 1.00 0.00 10 GLY A N 5
ATOM 1746 C CA . GLY A 1 2 ? 2.646 -5.834 -1.016 1.00 0.00 10 GLY A CA 5
ATOM 1747 C C . GLY A 1 2 ? 1.626 -6.268 0.022 1.00 0.00 10 GLY A C 5
ATOM 1748 O O . GLY A 1 2 ? 1.732 -7.358 0.595 1.00 0.00 10 GLY A O 5
ATOM 1752 N N . GLY A 1 3 ? 0.652 -5.409 0.278 1.00 0.00 11 GLY A N 5
ATOM 1753 C CA . GLY A 1 3 ? -0.369 -5.710 1.257 1.00 0.00 11 GLY A CA 5
ATOM 1754 C C . GLY A 1 3 ? -0.487 -4.616 2.295 1.00 0.00 11 GLY A C 5
ATOM 1755 O O . GLY A 1 3 ? 0.339 -3.703 2.334 1.00 0.00 11 GLY A O 5
ATOM 1759 N N . ALA A 1 4 ? -1.509 -4.697 3.131 1.00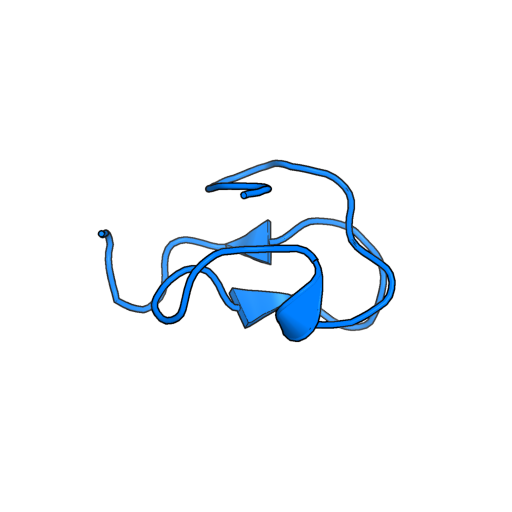 0.00 12 ALA A N 5
ATOM 1760 C CA . ALA A 1 4 ? -1.715 -3.706 4.174 1.00 0.00 12 ALA A CA 5
ATOM 1761 C C . ALA A 1 4 ? -0.683 -3.875 5.285 1.00 0.00 12 ALA A C 5
ATOM 1762 O O . ALA A 1 4 ? -0.740 -4.829 6.063 1.00 0.00 12 ALA A O 5
ATOM 1769 N N . GLY A 1 5 ? 0.262 -2.949 5.343 1.00 0.00 13 GLY A N 5
ATOM 1770 C CA . GLY A 1 5 ? 1.313 -3.010 6.335 1.00 0.00 13 GLY A CA 5
ATOM 1771 C C . GLY A 1 5 ? 2.602 -3.565 5.766 1.00 0.00 13 GLY A C 5
ATOM 1772 O O . GLY A 1 5 ? 3.530 -3.881 6.510 1.00 0.00 13 GLY A O 5
ATOM 1776 N N . ALA A 1 6 ? 2.658 -3.697 4.450 1.00 0.00 14 ALA A N 5
ATOM 1777 C CA . ALA A 1 6 ? 3.857 -4.185 3.785 1.00 0.00 14 ALA A CA 5
ATOM 1778 C C . ALA A 1 6 ? 4.769 -3.028 3.422 1.00 0.00 14 ALA A C 5
ATOM 1779 O O . ALA A 1 6 ? 4.306 -2.009 2.912 1.00 0.00 14 ALA A O 5
ATOM 1786 N N . LYS A 1 7 ? 6.060 -3.186 3.692 1.00 0.00 15 LYS A N 5
ATOM 1787 C CA . LYS A 1 7 ? 7.029 -2.149 3.375 1.00 0.00 15 LYS A CA 5
ATOM 1788 C C . LYS A 1 7 ? 7.159 -1.988 1.868 1.00 0.00 15 LYS A C 5
ATOM 1789 O O . LYS A 1 7 ? 7.136 -2.966 1.117 1.00 0.00 15 LYS A O 5
ATOM 1808 N N . CYS A 1 8 ? 7.296 -0.754 1.432 1.00 0.00 16 CYS A N 5
ATOM 1809 C CA . CYS A 1 8 ? 7.268 -0.441 0.017 1.00 0.00 16 CYS A CA 5
ATOM 1810 C C . CYS A 1 8 ? 8.248 0.672 -0.321 1.00 0.00 16 CYS A C 5
ATOM 1811 O O . CYS A 1 8 ? 8.619 1.468 0.541 1.00 0.00 16 CYS A O 5
ATOM 1818 N N . SER A 1 9 ? 8.688 0.691 -1.568 1.00 0.00 17 SER A N 5
ATOM 1819 C CA . SER A 1 9 ? 9.500 1.780 -2.080 1.00 0.00 17 SER A CA 5
ATOM 1820 C C . SER A 1 9 ? 8.637 2.638 -2.998 1.00 0.00 17 SER A C 5
ATOM 1821 O O . SER A 1 9 ? 8.832 3.847 -3.131 1.00 0.00 17 SER A O 5
ATOM 1829 N N . THR A 1 10 ? 7.668 1.978 -3.614 1.00 0.00 18 THR A N 5
ATOM 1830 C CA . THR A 1 10 ? 6.687 2.624 -4.460 1.00 0.00 18 THR A CA 5
ATOM 1831 C C . THR A 1 10 ? 5.302 2.106 -4.097 1.00 0.00 18 THR A C 5
ATOM 1832 O O . THR A 1 10 ? 5.177 1.077 -3.433 1.00 0.00 18 THR A O 5
ATOM 1843 N N . LYS A 1 11 ? 4.263 2.803 -4.524 1.00 0.00 19 LYS A N 5
ATOM 1844 C CA . LYS A 1 11 ? 2.906 2.315 -4.326 1.00 0.00 19 LYS A CA 5
ATOM 1845 C C . LYS A 1 11 ? 2.629 1.151 -5.268 1.00 0.00 19 LYS A C 5
ATOM 1846 O O . LYS A 1 11 ? 1.673 0.396 -5.081 1.00 0.00 19 LYS A O 5
ATOM 1865 N N . SER A 1 12 ? 3.490 1.008 -6.271 1.00 0.00 20 SER A N 5
ATOM 1866 C CA . SER A 1 12 ? 3.382 -0.071 -7.241 1.00 0.00 20 SER A CA 5
ATOM 1867 C C . SER A 1 12 ? 3.827 -1.403 -6.636 1.00 0.00 20 SER A C 5
ATOM 1868 O O . SER A 1 12 ? 3.565 -2.467 -7.200 1.00 0.00 20 SER A O 5
ATOM 1876 N N . ASP A 1 13 ? 4.505 -1.346 -5.490 1.00 0.00 21 ASP A N 5
ATOM 1877 C CA . ASP A 1 13 ? 4.902 -2.562 -4.780 1.00 0.00 21 ASP A CA 5
ATOM 1878 C C . ASP A 1 13 ? 3.666 -3.299 -4.288 1.00 0.00 21 ASP A C 5
ATOM 1879 O O . ASP A 1 13 ? 3.697 -4.501 -4.028 1.00 0.00 21 ASP A O 5
ATOM 1888 N N . CYS A 1 14 ? 2.569 -2.567 -4.180 1.00 0.00 22 CYS A N 5
ATOM 1889 C CA . CYS A 1 14 ? 1.319 -3.120 -3.698 1.00 0.00 22 CYS A CA 5
ATOM 1890 C C . CYS A 1 14 ? 0.237 -3.017 -4.766 1.00 0.00 22 CYS A C 5
ATOM 1891 O O . CYS A 1 14 ? 0.398 -2.309 -5.763 1.00 0.00 22 CYS A O 5
ATOM 1898 N N . CYS A 1 15 ? -0.854 -3.745 -4.562 1.00 0.00 23 CYS A N 5
ATOM 1899 C CA . CYS A 1 15 ? -1.984 -3.737 -5.485 1.00 0.00 23 CYS A CA 5
ATOM 1900 C C . CYS A 1 15 ? -2.650 -2.361 -5.517 1.00 0.00 23 CYS A C 5
ATOM 1901 O O . CYS A 1 15 ? -2.477 -1.556 -4.602 1.00 0.00 23 CYS A O 5
ATOM 1908 N N . SER A 1 16 ? -3.420 -2.112 -6.578 1.00 0.00 24 SER A N 5
ATOM 1909 C CA . SER A 1 16 ? -4.018 -0.800 -6.829 1.00 0.00 24 SER A CA 5
ATOM 1910 C C . SER A 1 16 ? -5.052 -0.424 -5.766 1.00 0.00 24 SER A C 5
ATOM 1911 O O . SER A 1 16 ? -5.402 0.747 -5.616 1.00 0.00 24 SER A O 5
ATOM 1919 N N . GLY A 1 17 ? -5.542 -1.418 -5.036 1.00 0.00 25 GLY A N 5
ATOM 1920 C CA . GLY A 1 17 ? -6.469 -1.156 -3.954 1.00 0.00 25 GLY A CA 5
ATOM 1921 C C . GLY A 1 17 ? -5.759 -0.628 -2.723 1.00 0.00 25 GLY A C 5
ATOM 1922 O O . GLY A 1 17 ? -6.394 -0.222 -1.746 1.00 0.00 25 GLY A O 5
ATOM 1926 N N . LEU A 1 18 ? -4.437 -0.627 -2.785 1.00 0.00 26 LEU A N 5
ATOM 1927 C CA . LEU A 1 18 ? -3.598 -0.147 -1.703 1.00 0.00 26 LEU A CA 5
ATOM 1928 C C . LEU A 1 18 ? -2.645 0.909 -2.241 1.00 0.00 26 LEU A C 5
ATOM 1929 O O . LEU A 1 18 ? -2.604 1.153 -3.449 1.00 0.00 26 LEU A O 5
ATOM 1945 N N . TRP A 1 19 ? -1.885 1.532 -1.358 1.00 0.00 27 TRP A N 5
ATOM 1946 C CA . TRP A 1 19 ? -0.863 2.481 -1.772 1.00 0.00 27 TRP A CA 5
ATOM 1947 C C . TRP A 1 19 ? 0.144 2.693 -0.653 1.00 0.00 27 TRP A C 5
ATOM 1948 O O . TRP A 1 19 ? -0.145 2.432 0.516 1.00 0.00 27 TRP A O 5
ATOM 1969 N N . CYS A 1 20 ? 1.324 3.160 -1.026 1.00 0.00 28 CYS A N 5
ATOM 1970 C CA . CYS A 1 20 ? 2.445 3.254 -0.107 1.00 0.00 28 CYS A CA 5
ATOM 1971 C C . CYS A 1 20 ? 2.450 4.593 0.615 1.00 0.00 28 CYS A C 5
ATOM 1972 O O . CYS A 1 20 ? 2.047 5.613 0.052 1.00 0.00 28 CYS A O 5
ATOM 1979 N N . SER A 1 21 ? 2.905 4.587 1.861 1.00 0.00 29 SER A N 5
ATOM 1980 C CA . SER A 1 21 ? 3.051 5.811 2.632 1.00 0.00 29 SER A CA 5
ATOM 1981 C C . SER A 1 21 ? 4.329 6.540 2.217 1.00 0.00 29 SER A C 5
ATOM 1982 O O . SER A 1 21 ? 5.245 6.733 3.019 1.00 0.00 29 SER A O 5
ATOM 1990 N N . GLY A 1 22 ? 4.390 6.930 0.950 1.00 0.00 30 GLY A N 5
ATOM 1991 C CA . GLY A 1 22 ? 5.598 7.513 0.407 1.00 0.00 30 GLY A CA 5
ATOM 1992 C C . GLY A 1 22 ? 6.597 6.439 0.038 1.00 0.00 30 GLY A C 5
ATOM 1993 O O . GLY A 1 22 ? 6.724 6.072 -1.132 1.00 0.00 30 GLY A O 5
ATOM 1997 N N . SER A 1 23 ? 7.285 5.923 1.043 1.00 0.00 31 SER A N 5
ATOM 1998 C CA . SER A 1 23 ? 8.216 4.823 0.862 1.00 0.00 31 SER A CA 5
ATOM 1999 C C . SER A 1 23 ? 8.345 4.042 2.167 1.00 0.00 31 SER A C 5
ATOM 2000 O O . SER A 1 23 ? 9.422 3.554 2.518 1.00 0.00 31 SER A O 5
ATOM 2008 N N . GLY A 1 24 ? 7.240 3.935 2.889 1.00 0.00 32 GLY A N 5
ATOM 2009 C CA . GLY A 1 24 ? 7.249 3.229 4.152 1.00 0.00 32 GLY A CA 5
ATOM 2010 C C . GLY A 1 24 ? 6.533 1.900 4.071 1.00 0.00 32 GLY A C 5
ATOM 2011 O O . GLY A 1 24 ? 7.156 0.862 3.861 1.00 0.00 32 GLY A O 5
ATOM 2015 N N . HIS A 1 25 ? 5.218 1.935 4.235 1.00 0.00 33 HIS A N 5
ATOM 2016 C CA . HIS A 1 25 ? 4.401 0.729 4.202 1.00 0.00 33 HIS A CA 5
ATOM 2017 C C . HIS A 1 25 ? 3.012 1.035 3.663 1.00 0.00 33 HIS A C 5
ATOM 2018 O O . HIS A 1 25 ? 2.435 2.082 3.954 1.00 0.00 33 HIS A O 5
ATOM 2033 N N . CYS A 1 26 ? 2.500 0.115 2.861 1.00 0.00 34 CYS A N 5
ATOM 2034 C CA . CYS A 1 26 ? 1.207 0.280 2.210 1.00 0.00 34 CYS A CA 5
ATOM 2035 C C . CYS A 1 26 ? 0.061 0.219 3.206 1.00 0.00 34 CYS A C 5
ATOM 2036 O O . CYS A 1 26 ? 0.078 -0.584 4.135 1.00 0.00 34 CYS A O 5
ATOM 2043 N N . TYR A 1 27 ? -0.937 1.060 2.997 1.00 0.00 35 TYR A N 5
ATOM 2044 C CA . TYR A 1 27 ? -2.140 1.031 3.806 1.00 0.00 35 TYR A CA 5
ATOM 2045 C C . TYR A 1 27 ? -3.370 1.033 2.906 1.00 0.00 35 TYR A C 5
ATOM 2046 O O . TYR A 1 27 ? -3.308 1.475 1.756 1.00 0.00 35 TYR A O 5
ATOM 2064 N N . HIS A 1 28 ? -4.472 0.501 3.427 1.00 0.00 36 HIS A N 5
ATOM 2065 C CA . HIS A 1 28 ? -5.672 0.259 2.627 1.00 0.00 36 HIS A CA 5
ATOM 2066 C C . HIS A 1 28 ? -6.295 1.544 2.083 1.00 0.00 36 HIS A C 5
ATOM 2067 O O . HIS A 1 28 ? -6.770 2.395 2.833 1.00 0.00 36 HIS A O 5
ATOM 2082 N N . ARG A 1 29 ? -6.267 1.682 0.765 1.00 0.00 37 ARG A N 5
ATOM 2083 C CA . ARG A 1 29 ? -6.891 2.818 0.103 1.00 0.00 37 ARG A CA 5
ATOM 2084 C C . ARG A 1 29 ? -8.325 2.490 -0.283 1.00 0.00 37 ARG A C 5
ATOM 2085 O O . ARG A 1 29 ? -9.263 3.192 0.097 1.00 0.00 37 ARG A O 5
ATOM 2106 N N . ARG A 1 30 ? -8.486 1.408 -1.033 1.00 0.00 38 ARG A N 5
ATOM 2107 C CA . ARG A 1 30 ? -9.798 0.994 -1.510 1.00 0.00 38 ARG A CA 5
ATOM 2108 C C . ARG A 1 30 ? -10.288 -0.229 -0.746 1.00 0.00 38 ARG A C 5
ATOM 2109 O O . ARG A 1 30 ? -11.405 -0.243 -0.227 1.00 0.00 38 ARG A O 5
ATOM 2130 N N . TYR A 1 31 ? -9.443 -1.249 -0.672 1.00 0.00 39 TYR A N 5
ATOM 2131 C CA . TYR A 1 31 ? -9.798 -2.489 0.005 1.00 0.00 39 TYR A CA 5
ATOM 2132 C C . TYR A 1 31 ? -9.530 -2.373 1.496 1.00 0.00 39 TYR A C 5
ATOM 2133 O O . TYR A 1 31 ? -8.432 -2.658 1.967 1.00 0.00 39 TYR A O 5
ATOM 2151 N N . THR A 1 32 ? -10.543 -1.938 2.225 1.00 0.00 40 THR A N 5
ATOM 2152 C CA . THR A 1 32 ? -10.419 -1.704 3.649 1.00 0.00 40 THR A CA 5
ATOM 2153 C C . THR A 1 32 ? -10.904 -2.910 4.448 1.00 0.00 40 THR A C 5
ATOM 2154 O O . THR A 1 32 ? -10.180 -3.927 4.486 1.00 0.00 40 THR A O 5
ATOM 2166 N N . CYS A 1 1 ? 2.452 -7.545 -6.029 1.00 0.00 9 CYS A N 6
ATOM 2167 C CA . CYS A 1 1 ? 1.629 -6.867 -5.006 1.00 0.00 9 CYS A CA 6
ATOM 2168 C C . CYS A 1 1 ? 2.215 -7.061 -3.611 1.00 0.00 9 CYS A C 6
ATOM 2169 O O . CYS A 1 1 ? 3.322 -7.576 -3.464 1.00 0.00 9 CYS A O 6
ATOM 2178 N N . GLY A 1 2 ? 1.467 -6.636 -2.599 1.00 0.00 10 GLY A N 6
ATOM 2179 C CA . GLY A 1 2 ? 1.955 -6.653 -1.234 1.00 0.00 10 GLY A CA 6
ATOM 2180 C C . GLY A 1 2 ? 0.826 -6.864 -0.248 1.00 0.00 10 GLY A C 6
ATOM 2181 O O . GLY A 1 2 ? 0.376 -7.989 -0.043 1.00 0.00 10 GLY A O 6
ATOM 2185 N N . GLY A 1 3 ? 0.353 -5.778 0.343 1.00 0.00 11 GLY A N 6
ATOM 2186 C CA . GLY A 1 3 ? -0.770 -5.852 1.253 1.00 0.00 11 GLY A CA 6
ATOM 2187 C C . GLY A 1 3 ? -0.708 -4.772 2.307 1.00 0.00 11 GLY A C 6
ATOM 2188 O O . GLY A 1 3 ? 0.253 -4.007 2.351 1.00 0.00 11 GLY A O 6
ATOM 2192 N N . ALA A 1 4 ? -1.723 -4.707 3.150 1.00 0.00 12 ALA A N 6
ATOM 2193 C CA . ALA A 1 4 ? -1.792 -3.683 4.181 1.00 0.00 12 ALA A CA 6
ATOM 2194 C C . ALA A 1 4 ? -0.714 -3.907 5.233 1.00 0.00 12 ALA A C 6
ATOM 2195 O O . ALA A 1 4 ? -0.732 -4.905 5.955 1.00 0.00 12 ALA A O 6
ATOM 2202 N N . GLY A 1 5 ? 0.231 -2.983 5.304 1.00 0.00 13 GLY A N 6
ATOM 2203 C CA . GLY A 1 5 ? 1.315 -3.091 6.257 1.00 0.00 13 GLY A CA 6
ATOM 2204 C C . GLY A 1 5 ? 2.622 -3.492 5.603 1.00 0.00 13 GLY A C 6
ATOM 2205 O O . GLY A 1 5 ? 3.691 -3.329 6.192 1.00 0.00 13 GLY A O 6
ATOM 2209 N N . ALA A 1 6 ? 2.536 -4.007 4.381 1.00 0.00 14 ALA A N 6
ATOM 2210 C CA . ALA A 1 6 ? 3.720 -4.441 3.647 1.00 0.00 14 ALA A CA 6
ATOM 2211 C C . ALA A 1 6 ? 4.634 -3.258 3.358 1.00 0.00 14 ALA A C 6
ATOM 2212 O O . ALA A 1 6 ? 4.169 -2.199 2.934 1.00 0.00 14 ALA A O 6
ATOM 2219 N N . LYS A 1 7 ? 5.925 -3.435 3.618 1.00 0.00 15 LYS A N 6
ATOM 2220 C CA . LYS A 1 7 ? 6.906 -2.389 3.353 1.00 0.00 15 LYS A CA 6
ATOM 2221 C C . LYS A 1 7 ? 6.970 -2.078 1.861 1.00 0.00 15 LYS A C 6
ATOM 2222 O O . LYS A 1 7 ? 7.024 -2.984 1.029 1.00 0.00 15 LYS A O 6
ATOM 2241 N N . CYS A 1 8 ? 6.963 -0.799 1.530 1.00 0.00 16 CYS A N 6
ATOM 2242 C CA . CYS A 1 8 ? 6.904 -0.376 0.142 1.00 0.00 16 CYS A CA 6
ATOM 2243 C C . CYS A 1 8 ? 7.846 0.790 -0.123 1.00 0.00 16 CYS A C 6
ATOM 2244 O O . CYS A 1 8 ? 8.267 1.491 0.799 1.00 0.00 16 CYS A O 6
ATOM 2251 N N . SER A 1 9 ? 8.198 0.959 -1.390 1.00 0.00 17 SER A N 6
ATOM 2252 C CA . SER A 1 9 ? 8.898 2.145 -1.847 1.00 0.00 17 SER A CA 6
ATOM 2253 C C . SER A 1 9 ? 7.954 2.968 -2.718 1.00 0.00 17 SER A C 6
ATOM 2254 O O . SER A 1 9 ? 8.059 4.190 -2.816 1.00 0.00 17 SER A O 6
ATOM 2262 N N . THR A 1 10 ? 7.015 2.264 -3.332 1.00 0.00 18 THR A N 6
ATOM 2263 C CA . THR A 1 10 ? 5.971 2.858 -4.146 1.00 0.00 18 THR A CA 6
ATOM 2264 C C . THR A 1 10 ? 4.705 2.028 -3.994 1.00 0.00 18 THR A C 6
ATOM 2265 O O . THR A 1 10 ? 4.758 0.927 -3.450 1.00 0.00 18 THR A O 6
ATOM 2276 N N . LYS A 1 11 ? 3.571 2.532 -4.457 1.00 0.00 19 LYS A N 6
ATOM 2277 C CA . LYS A 1 11 ? 2.335 1.762 -4.379 1.00 0.00 19 LYS A CA 6
ATOM 2278 C C . LYS A 1 11 ? 2.393 0.563 -5.323 1.00 0.00 19 LYS A C 6
ATOM 2279 O O . LYS A 1 11 ? 1.617 -0.379 -5.200 1.00 0.00 19 LYS A O 6
ATOM 2298 N N . SER A 1 12 ? 3.342 0.606 -6.253 1.00 0.00 20 SER A N 6
ATOM 2299 C CA . SER A 1 12 ? 3.554 -0.483 -7.197 1.00 0.00 20 SER A CA 6
ATOM 2300 C C . SER A 1 12 ? 4.146 -1.707 -6.495 1.00 0.00 20 SER A C 6
ATOM 2301 O O . SER A 1 12 ? 4.203 -2.799 -7.064 1.00 0.00 20 SER A O 6
ATOM 2309 N N . ASP A 1 13 ? 4.585 -1.517 -5.251 1.00 0.00 21 ASP A N 6
ATOM 2310 C CA . ASP A 1 13 ? 5.087 -2.620 -4.439 1.00 0.00 21 ASP A CA 6
ATOM 2311 C C . ASP A 1 13 ? 3.928 -3.497 -3.978 1.00 0.00 21 ASP A C 6
ATOM 2312 O O . ASP A 1 13 ? 4.124 -4.646 -3.579 1.00 0.00 21 ASP A O 6
ATOM 2321 N N . CYS A 1 14 ? 2.722 -2.949 -4.047 1.00 0.00 22 CYS A N 6
ATOM 2322 C CA . CYS A 1 14 ? 1.523 -3.660 -3.635 1.00 0.00 22 CYS A CA 6
ATOM 2323 C C . CYS A 1 14 ? 0.451 -3.569 -4.725 1.00 0.00 22 CYS A C 6
ATOM 2324 O O . CYS A 1 14 ? 0.718 -3.039 -5.802 1.00 0.00 22 CYS A O 6
ATOM 2331 N N . CYS A 1 15 ? -0.742 -4.107 -4.471 1.00 0.00 23 CYS A N 6
ATOM 2332 C CA . CYS A 1 15 ? -1.823 -4.040 -5.457 1.00 0.00 23 CYS A CA 6
ATOM 2333 C C . CYS A 1 15 ? -2.401 -2.628 -5.537 1.00 0.00 23 CYS A C 6
ATOM 2334 O O . CYS A 1 15 ? -1.975 -1.738 -4.804 1.00 0.00 23 CYS A O 6
ATOM 2341 N N . SER A 1 16 ? -3.380 -2.432 -6.409 1.00 0.00 24 SER A N 6
ATOM 2342 C CA . SER A 1 16 ? -3.978 -1.112 -6.599 1.00 0.00 24 SER A CA 6
ATOM 2343 C C . SER A 1 16 ? -4.759 -0.673 -5.359 1.00 0.00 24 SER A C 6
ATOM 2344 O O . SER A 1 16 ? -4.906 0.523 -5.096 1.00 0.00 24 SER A O 6
ATOM 2352 N N . GLY A 1 17 ? -5.249 -1.643 -4.594 1.00 0.00 25 GLY A N 6
ATOM 2353 C CA . GLY A 1 17 ? -5.986 -1.333 -3.383 1.00 0.00 25 GLY A CA 6
ATOM 2354 C C . GLY A 1 17 ? -5.085 -0.828 -2.275 1.00 0.00 25 GLY A C 6
ATOM 2355 O O . GLY A 1 17 ? -5.561 -0.288 -1.272 1.00 0.00 25 GLY A O 6
ATOM 2359 N N . LEU A 1 18 ? -3.783 -0.991 -2.462 1.00 0.00 26 LEU A N 6
ATOM 2360 C CA . LEU A 1 18 ? -2.810 -0.585 -1.466 1.00 0.00 26 LEU A CA 6
ATOM 2361 C C . LEU A 1 18 ? -1.934 0.539 -2.005 1.00 0.00 26 LEU A C 6
ATOM 2362 O O . LEU A 1 18 ? -1.286 0.394 -3.039 1.00 0.00 26 LEU A O 6
ATOM 2378 N N . TRP A 1 19 ? -1.917 1.655 -1.301 1.00 0.00 27 TRP A N 6
ATOM 2379 C CA . TRP A 1 19 ? -1.057 2.768 -1.665 1.00 0.00 27 TRP A CA 6
ATOM 2380 C C . TRP A 1 19 ? 0.104 2.841 -0.688 1.00 0.00 27 TRP A C 6
ATOM 2381 O O . TRP A 1 19 ? 0.003 2.351 0.436 1.00 0.00 27 TRP A O 6
ATOM 2402 N N . CYS A 1 20 ? 1.201 3.441 -1.108 1.00 0.00 28 CYS A N 6
ATOM 2403 C CA . CYS A 1 20 ? 2.394 3.485 -0.278 1.00 0.00 28 CYS A CA 6
ATOM 2404 C C . CYS A 1 20 ? 2.444 4.787 0.513 1.00 0.00 28 CYS A C 6
ATOM 2405 O O . CYS A 1 20 ? 2.154 5.861 -0.018 1.00 0.00 28 CYS A O 6
ATOM 2412 N N . SER A 1 21 ? 2.799 4.682 1.785 1.00 0.00 29 SER A N 6
ATOM 2413 C CA . SER A 1 21 ? 2.817 5.833 2.673 1.00 0.00 29 SER A CA 6
ATOM 2414 C C . SER A 1 21 ? 4.212 6.452 2.763 1.00 0.00 29 SER A C 6
ATOM 2415 O O . SER A 1 21 ? 5.151 5.978 2.119 1.00 0.00 29 SER A O 6
ATOM 2423 N N . GLY A 1 22 ? 4.346 7.499 3.566 1.00 0.00 30 GLY A N 6
ATOM 2424 C CA . GLY A 1 22 ? 5.624 8.167 3.714 1.00 0.00 30 GLY A CA 6
ATOM 2425 C C . GLY A 1 22 ? 6.655 7.298 4.405 1.00 0.00 30 GLY A C 6
ATOM 2426 O O . GLY A 1 22 ? 7.811 7.242 3.987 1.00 0.00 30 GLY A O 6
ATOM 2430 N N . SER A 1 23 ? 6.229 6.602 5.454 1.00 0.00 31 SER A N 6
ATOM 2431 C CA . SER A 1 23 ? 7.127 5.745 6.215 1.00 0.00 31 SER A CA 6
ATOM 2432 C C . SER A 1 23 ? 7.459 4.471 5.440 1.00 0.00 31 SER A C 6
ATOM 2433 O O . SER A 1 23 ? 8.422 3.773 5.752 1.00 0.00 31 SER A O 6
ATOM 2441 N N . GLY A 1 24 ? 6.649 4.172 4.432 1.00 0.00 32 GLY A N 6
ATOM 2442 C CA . GLY A 1 24 ? 6.944 3.059 3.557 1.00 0.00 32 GLY A CA 6
ATOM 2443 C C . GLY A 1 24 ? 6.182 1.798 3.907 1.00 0.00 32 GLY A C 6
ATOM 2444 O O . GLY A 1 24 ? 6.749 0.706 3.898 1.00 0.00 32 GLY A O 6
ATOM 2448 N N . HIS A 1 25 ? 4.905 1.939 4.228 1.00 0.00 33 HIS A N 6
ATOM 2449 C CA . HIS A 1 25 ? 4.039 0.782 4.441 1.00 0.00 33 HIS A CA 6
ATOM 2450 C C . HIS A 1 25 ? 2.770 0.933 3.618 1.00 0.00 33 HIS A C 6
ATOM 2451 O O . HIS A 1 25 ? 2.107 1.969 3.676 1.00 0.00 33 HIS A O 6
ATOM 2466 N N . CYS A 1 26 ? 2.458 -0.085 2.835 1.00 0.00 34 CYS A N 6
ATOM 2467 C CA . CYS A 1 26 ? 1.246 -0.090 2.033 1.00 0.00 34 CYS A CA 6
ATOM 2468 C C . CYS A 1 26 ? 0.010 -0.016 2.920 1.00 0.00 34 CYS A C 6
ATOM 2469 O O . CYS A 1 26 ? -0.147 -0.811 3.842 1.00 0.00 34 CYS A O 6
ATOM 2476 N N . TYR A 1 27 ? -0.864 0.935 2.640 1.00 0.00 35 TYR A N 6
ATOM 2477 C CA . TYR A 1 27 ? -2.092 1.081 3.402 1.00 0.00 35 TYR A CA 6
ATOM 2478 C C . TYR A 1 27 ? -3.286 0.909 2.477 1.00 0.00 35 TYR A C 6
ATOM 2479 O O . TYR A 1 27 ? -3.202 1.203 1.280 1.00 0.00 35 TYR A O 6
ATOM 2497 N N . HIS A 1 28 ? -4.389 0.423 3.027 1.00 0.00 36 HIS A N 6
ATOM 2498 C CA . HIS A 1 28 ? -5.560 0.096 2.223 1.00 0.00 36 HIS A CA 6
ATOM 2499 C C . HIS A 1 28 ? -6.369 1.341 1.849 1.00 0.00 36 HIS A C 6
ATOM 2500 O O . HIS A 1 28 ? -7.474 1.556 2.342 1.00 0.00 36 HIS A O 6
ATOM 2515 N N . ARG A 1 29 ? -5.809 2.135 0.944 1.00 0.00 37 ARG A N 6
ATOM 2516 C CA . ARG A 1 29 ? -6.434 3.374 0.491 1.00 0.00 37 ARG A CA 6
ATOM 2517 C C . ARG A 1 29 ? -7.841 3.129 -0.045 1.00 0.00 37 ARG A C 6
ATOM 2518 O O . ARG A 1 29 ? -8.774 3.868 0.277 1.00 0.00 37 ARG A O 6
ATOM 2539 N N . ARG A 1 30 ? -7.998 2.083 -0.844 1.00 0.00 38 ARG A N 6
ATOM 2540 C CA . ARG A 1 30 ? -9.284 1.796 -1.469 1.00 0.00 38 ARG A CA 6
ATOM 2541 C C . ARG A 1 30 ? -10.155 0.913 -0.580 1.00 0.00 38 ARG A C 6
ATOM 2542 O O . ARG A 1 30 ? -11.145 0.345 -1.040 1.00 0.00 38 ARG A O 6
ATOM 2563 N N . TYR A 1 31 ? -9.769 0.821 0.696 1.00 0.00 39 TYR A N 6
ATOM 2564 C CA . TYR A 1 31 ? -10.487 0.029 1.694 1.00 0.00 39 TYR A CA 6
ATOM 2565 C C . TYR A 1 31 ? -10.488 -1.451 1.316 1.00 0.00 39 TYR A C 6
ATOM 2566 O O . TYR A 1 31 ? -11.360 -1.923 0.592 1.00 0.00 39 TYR A O 6
ATOM 2584 N N . THR A 1 32 ? -9.504 -2.178 1.810 1.00 0.00 40 THR A N 6
ATOM 2585 C CA . THR A 1 32 ? -9.360 -3.586 1.495 1.00 0.00 40 THR A CA 6
ATOM 2586 C C . THR A 1 32 ? -8.399 -4.229 2.491 1.00 0.00 40 THR A C 6
ATOM 2587 O O . THR A 1 32 ? -7.862 -5.319 2.206 1.00 0.00 40 THR A O 6
ATOM 2599 N N . CYS A 1 1 ? 2.028 -8.545 -5.418 1.00 0.00 9 CYS A N 7
ATOM 2600 C CA . CYS A 1 1 ? 1.695 -7.295 -4.705 1.00 0.00 9 CYS A CA 7
ATOM 2601 C C . CYS A 1 1 ? 2.048 -7.394 -3.230 1.00 0.00 9 CYS A C 7
ATOM 2602 O O . CYS A 1 1 ? 1.920 -8.462 -2.631 1.00 0.00 9 CYS A O 7
ATOM 2611 N N . GLY A 1 2 ? 2.519 -6.286 -2.670 1.00 0.00 10 GLY A N 7
ATOM 2612 C CA . GLY A 1 2 ? 2.739 -6.179 -1.239 1.00 0.00 10 GLY A CA 7
ATOM 2613 C C . GLY A 1 2 ? 1.496 -6.483 -0.418 1.00 0.00 10 GLY A C 7
ATOM 2614 O O . GLY A 1 2 ? 1.146 -7.644 -0.197 1.00 0.00 10 GLY A O 7
ATOM 2618 N N . GLY A 1 3 ? 0.831 -5.435 0.040 1.00 0.00 11 GLY A N 7
ATOM 2619 C CA . GLY A 1 3 ? -0.384 -5.600 0.813 1.00 0.00 11 GLY A CA 7
ATOM 2620 C C . GLY A 1 3 ? -0.465 -4.602 1.945 1.00 0.00 11 GLY A C 7
ATOM 2621 O O . GLY A 1 3 ? 0.430 -3.773 2.105 1.00 0.00 11 GLY A O 7
ATOM 2625 N N . ALA A 1 4 ? -1.527 -4.678 2.732 1.00 0.00 12 ALA A N 7
ATOM 2626 C CA . ALA A 1 4 ? -1.740 -3.731 3.816 1.00 0.00 12 ALA A CA 7
ATOM 2627 C C . ALA A 1 4 ? -0.698 -3.908 4.914 1.00 0.00 12 ALA A C 7
ATOM 2628 O O . ALA A 1 4 ? -0.539 -4.998 5.467 1.00 0.00 12 ALA A O 7
ATOM 2635 N N . GLY A 1 5 ? 0.025 -2.837 5.202 1.00 0.00 13 GLY A N 7
ATOM 2636 C CA . GLY A 1 5 ? 1.019 -2.861 6.252 1.00 0.00 13 GLY A CA 7
ATOM 2637 C C . GLY A 1 5 ? 2.359 -3.369 5.769 1.00 0.00 13 GLY A C 7
ATOM 2638 O O . GLY A 1 5 ? 3.301 -3.489 6.551 1.00 0.00 13 GLY A O 7
ATOM 2642 N N . ALA A 1 6 ? 2.449 -3.666 4.481 1.00 0.00 14 ALA A N 7
ATOM 2643 C CA . ALA A 1 6 ? 3.685 -4.166 3.898 1.00 0.00 14 ALA A CA 7
ATOM 2644 C C . ALA A 1 6 ? 4.621 -3.011 3.573 1.00 0.00 14 ALA A C 7
ATOM 2645 O O . ALA A 1 6 ? 4.167 -1.906 3.279 1.00 0.00 14 ALA A O 7
ATOM 2652 N N . LYS A 1 7 ? 5.921 -3.264 3.644 1.00 0.00 15 LYS A N 7
ATOM 2653 C CA . LYS A 1 7 ? 6.916 -2.235 3.368 1.00 0.00 15 LYS A CA 7
ATOM 2654 C C . LYS A 1 7 ? 7.023 -1.987 1.870 1.00 0.00 15 LYS A C 7
ATOM 2655 O O . LYS A 1 7 ? 7.068 -2.930 1.077 1.00 0.00 15 LYS A O 7
ATOM 2674 N N . CYS A 1 8 ? 7.084 -0.725 1.488 1.00 0.00 16 CYS A N 7
ATOM 2675 C CA . CYS A 1 8 ? 7.093 -0.359 0.080 1.00 0.00 16 CYS A CA 7
ATOM 2676 C C . CYS A 1 8 ? 8.007 0.831 -0.173 1.00 0.00 16 CYS A C 7
ATOM 2677 O O . CYS A 1 8 ? 8.175 1.694 0.688 1.00 0.00 16 CYS A O 7
ATOM 2684 N N . SER A 1 9 ? 8.617 0.856 -1.346 1.00 0.00 17 SER A N 7
ATOM 2685 C CA . SER A 1 9 ? 9.350 2.026 -1.803 1.00 0.00 17 SER A CA 7
ATOM 2686 C C . SER A 1 9 ? 8.503 2.782 -2.823 1.00 0.00 17 SER A C 7
ATOM 2687 O O . SER A 1 9 ? 8.517 4.013 -2.881 1.00 0.00 17 SER A O 7
ATOM 2695 N N . THR A 1 10 ? 7.757 2.023 -3.618 1.00 0.00 18 THR A N 7
ATOM 2696 C CA . THR A 1 10 ? 6.766 2.578 -4.526 1.00 0.00 18 THR A CA 7
ATOM 2697 C C . THR A 1 10 ? 5.448 1.845 -4.329 1.00 0.00 18 THR A C 7
ATOM 2698 O O . THR A 1 10 ? 5.433 0.717 -3.834 1.00 0.00 18 THR A O 7
ATOM 2709 N N . LYS A 1 11 ? 4.346 2.478 -4.711 1.00 0.00 19 LYS A N 7
ATOM 2710 C CA . LYS A 1 11 ? 3.031 1.868 -4.556 1.00 0.00 19 LYS A CA 7
ATOM 2711 C C . LYS A 1 11 ? 2.850 0.730 -5.549 1.00 0.00 19 LYS A C 7
ATOM 2712 O O . LYS A 1 11 ? 1.945 -0.089 -5.405 1.00 0.00 19 LYS A O 7
ATOM 2731 N N . SER A 1 12 ? 3.721 0.691 -6.550 1.00 0.00 20 SER A N 7
ATOM 2732 C CA . SER A 1 12 ? 3.700 -0.358 -7.559 1.00 0.00 20 SER A CA 7
ATOM 2733 C C . SER A 1 12 ? 4.050 -1.715 -6.948 1.00 0.00 20 SER A C 7
ATOM 2734 O O . SER A 1 12 ? 3.801 -2.762 -7.552 1.00 0.00 20 SER A O 7
ATOM 2742 N N . ASP A 1 13 ? 4.629 -1.687 -5.751 1.00 0.00 21 ASP A N 7
ATOM 2743 C CA . ASP A 1 13 ? 4.951 -2.909 -5.024 1.00 0.00 21 ASP A CA 7
ATOM 2744 C C . ASP A 1 13 ? 3.673 -3.654 -4.675 1.00 0.00 21 ASP A C 7
ATOM 2745 O O . ASP A 1 13 ? 3.559 -4.864 -4.872 1.00 0.00 21 ASP A O 7
ATOM 2754 N N . CYS A 1 14 ? 2.701 -2.910 -4.185 1.00 0.00 22 CYS A N 7
ATOM 2755 C CA . CYS A 1 14 ? 1.442 -3.479 -3.750 1.00 0.00 22 CYS A CA 7
ATOM 2756 C C . CYS A 1 14 ? 0.369 -3.275 -4.817 1.00 0.00 22 CYS A C 7
ATOM 2757 O O . CYS A 1 14 ? 0.571 -2.524 -5.771 1.00 0.00 22 CYS A O 7
ATOM 2764 N N . CYS A 1 15 ? -0.757 -3.962 -4.672 1.00 0.00 23 CYS A N 7
ATOM 2765 C CA . CYS A 1 15 ? -1.860 -3.817 -5.616 1.00 0.00 23 CYS A CA 7
ATOM 2766 C C . CYS A 1 15 ? -2.565 -2.489 -5.372 1.00 0.00 23 CYS A C 7
ATOM 2767 O O . CYS A 1 15 ? -2.373 -1.866 -4.329 1.00 0.00 23 CYS A O 7
ATOM 2774 N N . SER A 1 16 ? -3.382 -2.070 -6.332 1.00 0.00 24 SER A N 7
ATOM 2775 C CA . SER A 1 16 ? -3.903 -0.703 -6.375 1.00 0.00 24 SER A CA 7
ATOM 2776 C C . SER A 1 16 ? -4.870 -0.388 -5.231 1.00 0.00 24 SER A C 7
ATOM 2777 O O . SER A 1 16 ? -5.295 0.758 -5.075 1.00 0.00 24 SER A O 7
ATOM 2785 N N . GLY A 1 17 ? -5.217 -1.396 -4.442 1.00 0.00 25 GLY A N 7
ATOM 2786 C CA . GLY A 1 17 ? -6.016 -1.164 -3.259 1.00 0.00 25 GLY A CA 7
ATOM 2787 C C . GLY A 1 17 ? -5.166 -0.705 -2.092 1.00 0.00 25 GLY A C 7
ATOM 2788 O O . GLY A 1 17 ? -5.662 -0.066 -1.160 1.00 0.00 25 GLY A O 7
ATOM 2792 N N . LEU A 1 18 ? -3.877 -1.027 -2.150 1.00 0.00 26 LEU A N 7
ATOM 2793 C CA . LEU A 1 18 ? -2.940 -0.664 -1.098 1.00 0.00 26 LEU A CA 7
ATOM 2794 C C . LEU A 1 18 ? -1.922 0.335 -1.644 1.00 0.00 26 LEU A C 7
ATOM 2795 O O . LEU A 1 18 ? -1.122 0.002 -2.519 1.00 0.00 26 LEU A O 7
ATOM 2811 N N . TRP A 1 19 ? -1.946 1.551 -1.125 1.00 0.00 27 TRP A N 7
ATOM 2812 C CA . TRP A 1 19 ? -1.051 2.601 -1.597 1.00 0.00 27 TRP A CA 7
ATOM 2813 C C . TRP A 1 19 ? 0.110 2.791 -0.636 1.00 0.00 27 TRP A C 7
ATOM 2814 O O . TRP A 1 19 ? -0.016 2.522 0.552 1.00 0.00 27 TRP A O 7
ATOM 2835 N N . CYS A 1 20 ? 1.234 3.257 -1.154 1.00 0.00 28 CYS A N 7
ATOM 2836 C CA . CYS A 1 20 ? 2.436 3.405 -0.350 1.00 0.00 28 CYS A CA 7
ATOM 2837 C C . CYS A 1 20 ? 2.430 4.748 0.371 1.00 0.00 28 CYS A C 7
ATOM 2838 O O . CYS A 1 20 ? 2.118 5.784 -0.225 1.00 0.00 28 CYS A O 7
ATOM 2845 N N . SER A 1 21 ? 2.768 4.731 1.653 1.00 0.00 29 SER A N 7
ATOM 2846 C CA . SER A 1 21 ? 2.785 5.939 2.468 1.00 0.00 29 SER A CA 7
ATOM 2847 C C . SER A 1 21 ? 4.077 6.736 2.265 1.00 0.00 29 SER A C 7
ATOM 2848 O O . SER A 1 21 ? 4.684 7.211 3.227 1.00 0.00 29 SER A O 7
ATOM 2856 N N . GLY A 1 22 ? 4.485 6.889 1.011 1.00 0.00 30 GLY A N 7
ATOM 2857 C CA . GLY A 1 22 ? 5.716 7.592 0.713 1.00 0.00 30 GLY A CA 7
ATOM 2858 C C . GLY A 1 22 ? 6.935 6.818 1.173 1.00 0.00 30 GLY A C 7
ATOM 2859 O O . GLY A 1 22 ? 7.637 7.243 2.092 1.00 0.00 30 GLY A O 7
ATOM 2863 N N . SER A 1 23 ? 7.170 5.674 0.534 1.00 0.00 31 SER A N 7
ATOM 2864 C CA . SER A 1 23 ? 8.296 4.807 0.865 1.00 0.00 31 SER A CA 7
ATOM 2865 C C . SER A 1 23 ? 8.222 4.362 2.325 1.00 0.00 31 SER A C 7
ATOM 2866 O O . SER A 1 23 ? 9.157 4.561 3.105 1.00 0.00 31 SER A O 7
ATOM 2874 N N . GLY A 1 24 ? 7.101 3.755 2.685 1.00 0.00 32 GLY A N 7
ATOM 2875 C CA . GLY A 1 24 ? 6.904 3.298 4.041 1.00 0.00 32 GLY A CA 7
ATOM 2876 C C . GLY A 1 24 ? 6.126 2.005 4.091 1.00 0.00 32 GLY A C 7
ATOM 2877 O O . GLY A 1 24 ? 6.709 0.920 4.061 1.00 0.00 32 GLY A O 7
ATOM 2881 N N . HIS A 1 25 ? 4.810 2.120 4.156 1.00 0.00 33 HIS A N 7
ATOM 2882 C CA . HIS A 1 25 ? 3.936 0.958 4.217 1.00 0.00 33 HIS A CA 7
ATOM 2883 C C . HIS A 1 25 ? 2.759 1.140 3.270 1.00 0.00 33 HIS A C 7
ATOM 2884 O O . HIS A 1 25 ? 2.306 2.262 3.043 1.00 0.00 33 HIS A O 7
ATOM 2899 N N . CYS A 1 26 ? 2.280 0.047 2.706 1.00 0.00 34 CYS A N 7
ATOM 2900 C CA . CYS A 1 26 ? 1.099 0.089 1.861 1.00 0.00 34 CYS A CA 7
ATOM 2901 C C . CYS A 1 26 ? -0.162 0.066 2.715 1.00 0.00 34 CYS A C 7
ATOM 2902 O O . CYS A 1 26 ? -0.426 -0.908 3.414 1.00 0.00 34 CYS A O 7
ATOM 2909 N N . TYR A 1 27 ? -0.931 1.138 2.662 1.00 0.00 35 TYR A N 7
ATOM 2910 C CA . TYR A 1 27 ? -2.160 1.230 3.433 1.00 0.00 35 TYR A CA 7
ATOM 2911 C C . TYR A 1 27 ? -3.361 0.893 2.557 1.00 0.00 35 TYR A C 7
ATOM 2912 O O . TYR A 1 27 ? -3.354 1.153 1.351 1.00 0.00 35 TYR A O 7
ATOM 2930 N N . HIS A 1 28 ? -4.383 0.306 3.168 1.00 0.00 36 HIS A N 7
ATOM 2931 C CA . HIS A 1 28 ? -5.593 -0.087 2.450 1.00 0.00 36 HIS A CA 7
ATOM 2932 C C . HIS A 1 28 ? -6.448 1.131 2.091 1.00 0.00 36 HIS A C 7
ATOM 2933 O O . HIS A 1 28 ? -7.463 1.410 2.727 1.00 0.00 36 HIS A O 7
ATOM 2948 N N . ARG A 1 29 ? -6.034 1.833 1.042 1.00 0.00 37 ARG A N 7
ATOM 2949 C CA . ARG A 1 29 ? -6.698 3.060 0.614 1.00 0.00 37 ARG A CA 7
ATOM 2950 C C . ARG A 1 29 ? -8.154 2.799 0.255 1.00 0.00 37 ARG A C 7
ATOM 2951 O O . ARG A 1 29 ? -9.039 3.579 0.601 1.00 0.00 37 ARG A O 7
ATOM 2972 N N . ARG A 1 30 ? -8.403 1.688 -0.424 1.00 0.00 38 ARG A N 7
ATOM 2973 C CA . ARG A 1 30 ? -9.757 1.344 -0.844 1.00 0.00 38 ARG A CA 7
ATOM 2974 C C . ARG A 1 30 ? -10.515 0.632 0.274 1.00 0.00 38 ARG A C 7
ATOM 2975 O O . ARG A 1 30 ? -11.466 -0.105 0.017 1.00 0.00 38 ARG A O 7
ATOM 2996 N N . TYR A 1 31 ? -10.073 0.858 1.513 1.00 0.00 39 TYR A N 7
ATOM 2997 C CA . TYR A 1 31 ? -10.717 0.297 2.700 1.00 0.00 39 TYR A CA 7
ATOM 2998 C C . TYR A 1 31 ? -10.833 -1.219 2.612 1.00 0.00 39 TYR A C 7
ATOM 2999 O O . TYR A 1 31 ? -11.835 -1.806 3.017 1.00 0.00 39 TYR A O 7
ATOM 3017 N N . THR A 1 32 ? -9.798 -1.844 2.080 1.00 0.00 40 THR A N 7
ATOM 3018 C CA . THR A 1 32 ? -9.756 -3.287 1.970 1.00 0.00 40 THR A CA 7
ATOM 3019 C C . THR A 1 32 ? -8.855 -3.863 3.068 1.00 0.00 40 THR A C 7
ATOM 3020 O O . THR A 1 32 ? -7.918 -4.629 2.763 1.00 0.00 40 THR A O 7
ATOM 3032 N N . CYS A 1 1 ? 2.339 -8.304 -5.466 1.00 0.00 9 CYS A N 8
ATOM 3033 C CA . CYS A 1 1 ? 1.807 -7.122 -4.759 1.00 0.00 9 CYS A CA 8
ATOM 3034 C C . CYS A 1 1 ? 2.320 -7.073 -3.325 1.00 0.00 9 CYS A C 8
ATOM 3035 O O . CYS A 1 1 ? 3.216 -7.828 -2.956 1.00 0.00 9 CYS A O 8
ATOM 3044 N N . GLY A 1 2 ? 1.749 -6.190 -2.521 1.00 0.00 10 GLY A N 8
ATOM 3045 C CA . GLY A 1 2 ? 2.205 -6.028 -1.162 1.00 0.00 10 GLY A CA 8
ATOM 3046 C C . GLY A 1 2 ? 1.120 -6.360 -0.165 1.00 0.00 10 GLY A C 8
ATOM 3047 O O . GLY A 1 2 ? 0.997 -7.503 0.276 1.00 0.00 10 GLY A O 8
ATOM 3051 N N . GLY A 1 3 ? 0.334 -5.356 0.184 1.00 0.00 11 GLY A N 8
ATOM 3052 C CA . GLY A 1 3 ? -0.753 -5.546 1.116 1.00 0.00 11 GLY A CA 8
ATOM 3053 C C . GLY A 1 3 ? -0.747 -4.493 2.197 1.00 0.00 11 GLY A C 8
ATOM 3054 O O . GLY A 1 3 ? 0.138 -3.636 2.229 1.00 0.00 11 GLY A O 8
ATOM 3058 N N . ALA A 1 4 ? -1.725 -4.546 3.084 1.00 0.00 12 ALA A N 8
ATOM 3059 C CA . ALA A 1 4 ? -1.821 -3.576 4.158 1.00 0.00 12 ALA A CA 8
ATOM 3060 C C . ALA A 1 4 ? -0.727 -3.812 5.188 1.00 0.00 12 ALA A C 8
ATOM 3061 O O . ALA A 1 4 ? -0.696 -4.849 5.850 1.00 0.00 12 ALA A O 8
ATOM 3068 N N . GLY A 1 5 ? 0.177 -2.856 5.306 1.00 0.00 13 GLY A N 8
ATOM 3069 C CA . GLY A 1 5 ? 1.271 -2.984 6.244 1.00 0.00 13 GLY A CA 8
ATOM 3070 C C . GLY A 1 5 ? 2.516 -3.549 5.598 1.00 0.00 13 GLY A C 8
ATOM 3071 O O . GLY A 1 5 ? 3.539 -3.730 6.257 1.00 0.00 13 GLY A O 8
ATOM 3075 N N . ALA A 1 6 ? 2.430 -3.826 4.303 1.00 0.00 14 ALA A N 8
ATOM 3076 C CA . ALA A 1 6 ? 3.562 -4.367 3.565 1.00 0.00 14 ALA A CA 8
ATOM 3077 C C . ALA A 1 6 ? 4.593 -3.282 3.307 1.00 0.00 14 ALA A C 8
ATOM 3078 O O . ALA A 1 6 ? 4.246 -2.114 3.145 1.00 0.00 14 ALA A O 8
ATOM 3085 N N . LYS A 1 7 ? 5.856 -3.675 3.280 1.00 0.00 15 LYS A N 8
ATOM 3086 C CA . LYS A 1 7 ? 6.951 -2.736 3.087 1.00 0.00 15 LYS A CA 8
ATOM 3087 C C . LYS A 1 7 ? 7.014 -2.278 1.635 1.00 0.00 15 LYS A C 8
ATOM 3088 O O . LYS A 1 7 ? 7.017 -3.098 0.714 1.00 0.00 15 LYS A O 8
ATOM 3107 N N . CYS A 1 8 ? 7.076 -0.974 1.433 1.00 0.00 16 CYS A N 8
ATOM 3108 C CA . CYS A 1 8 ? 7.060 -0.409 0.095 1.00 0.00 16 CYS A CA 8
ATOM 3109 C C . CYS A 1 8 ? 7.938 0.832 0.009 1.00 0.00 16 CYS A C 8
ATOM 3110 O O . CYS A 1 8 ? 8.011 1.622 0.950 1.00 0.00 16 CYS A O 8
ATOM 3117 N N . SER A 1 9 ? 8.639 0.974 -1.106 1.00 0.00 17 SER A N 8
ATOM 3118 C CA . SER A 1 9 ? 9.329 2.214 -1.420 1.00 0.00 17 SER A CA 8
ATOM 3119 C C . SER A 1 9 ? 8.606 2.886 -2.581 1.00 0.00 17 SER A C 8
ATOM 3120 O O . SER A 1 9 ? 8.838 4.055 -2.896 1.00 0.00 17 SER A O 8
ATOM 3128 N N . THR A 1 10 ? 7.728 2.115 -3.210 1.00 0.00 18 THR A N 8
ATOM 3129 C CA . THR A 1 10 ? 6.868 2.595 -4.275 1.00 0.00 18 THR A CA 8
ATOM 3130 C C . THR A 1 10 ? 5.485 1.982 -4.113 1.00 0.00 18 THR A C 8
ATOM 3131 O O . THR A 1 10 ? 5.349 0.891 -3.556 1.00 0.00 18 THR A O 8
ATOM 3142 N N . LYS A 1 11 ? 4.457 2.673 -4.588 1.00 0.00 19 LYS A N 8
ATOM 3143 C CA . LYS A 1 11 ? 3.098 2.156 -4.485 1.00 0.00 19 LYS A CA 8
ATOM 3144 C C . LYS A 1 11 ? 2.872 1.036 -5.488 1.00 0.00 19 LYS A C 8
ATOM 3145 O O . LYS A 1 11 ? 1.953 0.232 -5.336 1.00 0.00 19 LYS A O 8
ATOM 3164 N N . SER A 1 12 ? 3.723 0.984 -6.503 1.00 0.00 20 SER A N 8
ATOM 3165 C CA . SER A 1 12 ? 3.639 -0.041 -7.530 1.00 0.00 20 SER A CA 8
ATOM 3166 C C . SER A 1 12 ? 3.974 -1.415 -6.954 1.00 0.00 20 SER A C 8
ATOM 3167 O O . SER A 1 12 ? 3.687 -2.442 -7.568 1.00 0.00 20 SER A O 8
ATOM 3175 N N . ASP A 1 13 ? 4.581 -1.427 -5.771 1.00 0.00 21 ASP A N 8
ATOM 3176 C CA . ASP A 1 13 ? 4.915 -2.675 -5.099 1.00 0.00 21 ASP A CA 8
ATOM 3177 C C . ASP A 1 13 ? 3.640 -3.396 -4.679 1.00 0.00 21 ASP A C 8
ATOM 3178 O O . ASP A 1 13 ? 3.504 -4.605 -4.866 1.00 0.00 21 ASP A O 8
ATOM 3187 N N . CYS A 1 14 ? 2.693 -2.639 -4.145 1.00 0.00 22 CYS A N 8
ATOM 3188 C CA . CYS A 1 14 ? 1.439 -3.201 -3.669 1.00 0.00 22 CYS A CA 8
ATOM 3189 C C . CYS A 1 14 ? 0.362 -3.136 -4.750 1.00 0.00 22 CYS A C 8
ATOM 3190 O O . CYS A 1 14 ? 0.555 -2.499 -5.785 1.00 0.00 22 CYS A O 8
ATOM 3197 N N . CYS A 1 15 ? -0.766 -3.805 -4.513 1.00 0.00 23 CYS A N 8
ATOM 3198 C CA . CYS A 1 15 ? -1.858 -3.832 -5.480 1.00 0.00 23 CYS A CA 8
ATOM 3199 C C . CYS A 1 15 ? -2.609 -2.501 -5.517 1.00 0.00 23 CYS A C 8
ATOM 3200 O O . CYS A 1 15 ? -2.238 -1.553 -4.828 1.00 0.00 23 CYS A O 8
ATOM 3207 N N . SER A 1 16 ? -3.672 -2.441 -6.301 1.00 0.00 24 SER A N 8
ATOM 3208 C CA . SER A 1 16 ? -4.442 -1.213 -6.460 1.00 0.00 24 SER A CA 8
ATOM 3209 C C . SER A 1 16 ? -5.204 -0.855 -5.181 1.00 0.00 24 SER A C 8
ATOM 3210 O O . SER A 1 16 ? -5.515 0.313 -4.935 1.00 0.00 24 SER A O 8
ATOM 3218 N N . GLY A 1 17 ? -5.502 -1.863 -4.371 1.00 0.00 25 GLY A N 8
ATOM 3219 C CA . GLY A 1 17 ? -6.259 -1.643 -3.155 1.00 0.00 25 GLY A CA 8
ATOM 3220 C C . GLY A 1 17 ? -5.410 -1.090 -2.030 1.00 0.00 25 GLY A C 8
ATOM 3221 O O . GLY A 1 17 ? -5.930 -0.460 -1.105 1.00 0.00 25 GLY A O 8
ATOM 3225 N N . LEU A 1 18 ? -4.105 -1.319 -2.113 1.00 0.00 26 LEU A N 8
ATOM 3226 C CA . LEU A 1 18 ? -3.182 -0.874 -1.077 1.00 0.00 26 LEU A CA 8
ATOM 3227 C C . LEU A 1 18 ? -2.115 0.025 -1.682 1.00 0.00 26 LEU A C 8
ATOM 3228 O O . LEU A 1 18 ? -1.296 -0.422 -2.481 1.00 0.00 26 LEU A O 8
ATOM 3244 N N . TRP A 1 19 ? -2.123 1.285 -1.295 1.00 0.00 27 TRP A N 8
ATOM 3245 C CA . TRP A 1 19 ? -1.149 2.241 -1.804 1.00 0.00 27 TRP A CA 8
ATOM 3246 C C . TRP A 1 19 ? -0.072 2.492 -0.763 1.00 0.00 27 TRP A C 8
ATOM 3247 O O . TRP A 1 19 ? -0.304 2.317 0.432 1.00 0.00 27 TRP A O 8
ATOM 3268 N N . CYS A 1 20 ? 1.104 2.889 -1.218 1.00 0.00 28 CYS A N 8
ATOM 3269 C CA . CYS A 1 20 ? 2.223 3.134 -0.323 1.00 0.00 28 CYS A CA 8
ATOM 3270 C C . CYS A 1 20 ? 2.085 4.509 0.317 1.00 0.00 28 CYS A C 8
ATOM 3271 O O . CYS A 1 20 ? 1.902 5.508 -0.378 1.00 0.00 28 CYS A O 8
ATOM 3278 N N . SER A 1 21 ? 2.159 4.552 1.644 1.00 0.00 29 SER A N 8
ATOM 3279 C CA . SER A 1 21 ? 1.982 5.795 2.386 1.00 0.00 29 SER A CA 8
ATOM 3280 C C . SER A 1 21 ? 3.194 6.705 2.233 1.00 0.00 29 SER A C 8
ATOM 3281 O O . SER A 1 21 ? 3.110 7.914 2.448 1.00 0.00 29 SER A O 8
ATOM 3289 N N . GLY A 1 22 ? 4.321 6.113 1.869 1.00 0.00 30 GLY A N 8
ATOM 3290 C CA . GLY A 1 22 ? 5.555 6.862 1.786 1.00 0.00 30 GLY A CA 8
ATOM 3291 C C . GLY A 1 22 ? 6.388 6.697 3.034 1.00 0.00 30 GLY A C 8
ATOM 3292 O O . GLY A 1 22 ? 7.576 7.003 3.040 1.00 0.00 30 GLY A O 8
ATOM 3296 N N . SER A 1 23 ? 5.759 6.201 4.092 1.00 0.00 31 SER A N 8
ATOM 3297 C CA . SER A 1 23 ? 6.453 5.956 5.345 1.00 0.00 31 SER A CA 8
ATOM 3298 C C . SER A 1 23 ? 7.214 4.635 5.271 1.00 0.00 31 SER A C 8
ATOM 3299 O O . SER A 1 23 ? 8.100 4.366 6.081 1.00 0.00 31 SER A O 8
ATOM 3307 N N . GLY A 1 24 ? 6.870 3.818 4.283 1.00 0.00 32 GLY A N 8
ATOM 3308 C CA . GLY A 1 24 ? 7.552 2.555 4.099 1.00 0.00 32 GLY A CA 8
ATOM 3309 C C . GLY A 1 24 ? 6.610 1.371 4.126 1.00 0.00 32 GLY A C 8
ATOM 3310 O O . GLY A 1 24 ? 7.034 0.235 3.936 1.00 0.00 32 GLY A O 8
ATOM 3314 N N . HIS A 1 25 ? 5.329 1.628 4.366 1.00 0.00 33 HIS A N 8
ATOM 3315 C CA . HIS A 1 25 ? 4.334 0.562 4.416 1.00 0.00 33 HIS A CA 8
ATOM 3316 C C . HIS A 1 25 ? 3.077 0.968 3.654 1.00 0.00 33 HIS A C 8
ATOM 3317 O O . HIS A 1 25 ? 2.678 2.133 3.675 1.00 0.00 33 HIS A O 8
ATOM 3332 N N . CYS A 1 26 ? 2.466 0.009 2.972 1.00 0.00 34 CYS A N 8
ATOM 3333 C CA . CYS A 1 26 ? 1.235 0.256 2.229 1.00 0.00 34 CYS A CA 8
ATOM 3334 C C . CYS A 1 26 ? 0.036 0.329 3.166 1.00 0.00 34 CYS A C 8
ATOM 3335 O O . CYS A 1 26 ? -0.013 -0.366 4.183 1.00 0.00 34 CYS A O 8
ATOM 3342 N N . TYR A 1 27 ? -0.927 1.173 2.816 1.00 0.00 35 TYR A N 8
ATOM 3343 C CA . TYR A 1 27 ? -2.127 1.357 3.619 1.00 0.00 35 TYR A CA 8
ATOM 3344 C C . TYR A 1 27 ? -3.364 1.026 2.792 1.00 0.00 35 TYR A C 8
ATOM 3345 O O . TYR A 1 27 ? -3.266 0.776 1.589 1.00 0.00 35 TYR A O 8
ATOM 3363 N N . HIS A 1 28 ? -4.524 1.037 3.434 1.00 0.00 36 HIS A N 8
ATOM 3364 C CA . HIS A 1 28 ? -5.774 0.682 2.770 1.00 0.00 36 HIS A CA 8
ATOM 3365 C C . HIS A 1 28 ? -6.255 1.849 1.916 1.00 0.00 36 HIS A C 8
ATOM 3366 O O . HIS A 1 28 ? -6.729 2.848 2.448 1.00 0.00 36 HIS A O 8
ATOM 3381 N N . ARG A 1 29 ? -6.119 1.739 0.602 1.00 0.00 37 ARG A N 8
ATOM 3382 C CA . ARG A 1 29 ? -6.548 2.815 -0.282 1.00 0.00 37 ARG A CA 8
ATOM 3383 C C . ARG A 1 29 ? -7.997 2.624 -0.718 1.00 0.00 37 ARG A C 8
ATOM 3384 O O . ARG A 1 29 ? -8.770 3.575 -0.760 1.00 0.00 37 ARG A O 8
ATOM 3405 N N . ARG A 1 30 ? -8.359 1.395 -1.050 1.00 0.00 38 ARG A N 8
ATOM 3406 C CA . ARG A 1 30 ? -9.722 1.096 -1.485 1.00 0.00 38 ARG A CA 8
ATOM 3407 C C . ARG A 1 30 ? -10.525 0.464 -0.361 1.00 0.00 38 ARG A C 8
ATOM 3408 O O . ARG A 1 30 ? -11.470 -0.287 -0.612 1.00 0.00 38 ARG A O 8
ATOM 3429 N N . TYR A 1 31 ? -10.145 0.778 0.874 1.00 0.00 39 TYR A N 8
ATOM 3430 C CA . TYR A 1 31 ? -10.771 0.194 2.057 1.00 0.00 39 TYR A CA 8
ATOM 3431 C C . TYR A 1 31 ? -10.614 -1.329 2.030 1.00 0.00 39 TYR A C 8
ATOM 3432 O O . TYR A 1 31 ? -11.442 -2.071 2.553 1.00 0.00 39 TYR A O 8
ATOM 3450 N N . THR A 1 32 ? -9.537 -1.782 1.404 1.00 0.00 40 THR A N 8
ATOM 3451 C CA . THR A 1 32 ? -9.260 -3.199 1.271 1.00 0.00 40 THR A CA 8
ATOM 3452 C C . THR A 1 32 ? -8.567 -3.721 2.521 1.00 0.00 40 THR A C 8
ATOM 3453 O O . THR A 1 32 ? -9.235 -4.377 3.346 1.00 0.00 40 THR A O 8
ATOM 3465 N N . CYS A 1 1 ? 2.924 -7.853 -5.553 1.00 0.00 9 CYS A N 9
ATOM 3466 C CA . CYS A 1 1 ? 1.970 -6.950 -4.871 1.00 0.00 9 CYS A CA 9
ATOM 3467 C C . CYS A 1 1 ? 2.243 -6.894 -3.377 1.00 0.00 9 CYS A C 9
ATOM 3468 O O . CYS A 1 1 ? 3.248 -7.414 -2.899 1.00 0.00 9 CYS A O 9
ATOM 3477 N N . GLY A 1 2 ? 1.337 -6.261 -2.653 1.00 0.00 10 GLY A N 9
ATOM 3478 C CA . GLY A 1 2 ? 1.501 -6.063 -1.239 1.00 0.00 10 GLY A CA 9
ATOM 3479 C C . GLY A 1 2 ? 0.190 -5.674 -0.614 1.00 0.00 10 GLY A C 9
ATOM 3480 O O . GLY A 1 2 ? -0.584 -4.941 -1.231 1.00 0.00 10 GLY A O 9
ATOM 3484 N N . GLY A 1 3 ? -0.080 -6.180 0.572 1.00 0.00 11 GLY A N 9
ATOM 3485 C CA . GLY A 1 3 ? -1.300 -5.829 1.267 1.00 0.00 11 GLY A CA 9
ATOM 3486 C C . GLY A 1 3 ? -1.082 -4.696 2.250 1.00 0.00 11 GLY A C 9
ATOM 3487 O O . GLY A 1 3 ? -0.098 -3.961 2.154 1.00 0.00 11 GLY A O 9
ATOM 3491 N N . ALA A 1 4 ? -1.992 -4.553 3.200 1.00 0.00 12 ALA A N 9
ATOM 3492 C CA . ALA A 1 4 ? -1.895 -3.487 4.184 1.00 0.00 12 ALA A CA 9
ATOM 3493 C C . ALA A 1 4 ? -0.787 -3.786 5.189 1.00 0.00 12 ALA A C 9
ATOM 3494 O O . ALA A 1 4 ? -0.807 -4.815 5.866 1.00 0.00 12 ALA A O 9
ATOM 3501 N N . GLY A 1 5 ? 0.176 -2.883 5.278 1.00 0.00 13 GLY A N 9
ATOM 3502 C CA . GLY A 1 5 ? 1.294 -3.071 6.181 1.00 0.00 13 GLY A CA 9
ATOM 3503 C C . GLY A 1 5 ? 2.530 -3.569 5.463 1.00 0.00 13 GLY A C 9
ATOM 3504 O O . GLY A 1 5 ? 3.570 -3.788 6.082 1.00 0.00 13 GLY A O 9
ATOM 3508 N N . ALA A 1 6 ? 2.419 -3.745 4.154 1.00 0.00 14 ALA A N 9
ATOM 3509 C CA . ALA A 1 6 ? 3.545 -4.199 3.349 1.00 0.00 14 ALA A CA 9
ATOM 3510 C C . ALA A 1 6 ? 4.560 -3.078 3.176 1.00 0.00 14 ALA A C 9
ATOM 3511 O O . ALA A 1 6 ? 4.186 -1.928 2.954 1.00 0.00 14 ALA A O 9
ATOM 3518 N N . LYS A 1 7 ? 5.839 -3.410 3.305 1.00 0.00 15 LYS A N 9
ATOM 3519 C CA . LYS A 1 7 ? 6.899 -2.424 3.147 1.00 0.00 15 LYS A CA 9
ATOM 3520 C C . LYS A 1 7 ? 7.052 -2.048 1.679 1.00 0.00 15 LYS A C 9
ATOM 3521 O O . LYS A 1 7 ? 6.977 -2.907 0.799 1.00 0.00 15 LYS A O 9
ATOM 3540 N N . CYS A 1 8 ? 7.264 -0.769 1.415 1.00 0.00 16 CYS A N 9
ATOM 3541 C CA . CYS A 1 8 ? 7.256 -0.276 0.047 1.00 0.00 16 CYS A CA 9
ATOM 3542 C C . CYS A 1 8 ? 8.037 1.024 -0.095 1.00 0.00 16 CYS A C 9
ATOM 3543 O O . CYS A 1 8 ? 8.264 1.744 0.882 1.00 0.00 16 CYS A O 9
ATOM 3550 N N . SER A 1 9 ? 8.461 1.297 -1.320 1.00 0.00 17 SER A N 9
ATOM 3551 C CA . SER A 1 9 ? 9.003 2.594 -1.682 1.00 0.00 17 SER A CA 9
ATOM 3552 C C . SER A 1 9 ? 8.075 3.255 -2.700 1.00 0.00 17 SER A C 9
ATOM 3553 O O . SER A 1 9 ? 7.916 4.476 -2.722 1.00 0.00 17 SER A O 9
ATOM 3561 N N . THR A 1 10 ? 7.456 2.428 -3.537 1.00 0.00 18 THR A N 9
ATOM 3562 C CA . THR A 1 10 ? 6.463 2.887 -4.496 1.00 0.00 18 THR A CA 9
ATOM 3563 C C . THR A 1 10 ? 5.147 2.152 -4.272 1.00 0.00 18 THR A C 9
ATOM 3564 O O . THR A 1 10 ? 5.129 1.059 -3.705 1.00 0.00 18 THR A O 9
ATOM 3575 N N . LYS A 1 11 ? 4.046 2.754 -4.708 1.00 0.00 19 LYS A N 9
ATOM 3576 C CA . LYS A 1 11 ? 2.726 2.154 -4.530 1.00 0.00 19 LYS A CA 9
ATOM 3577 C C . LYS A 1 11 ? 2.488 1.034 -5.530 1.00 0.00 19 LYS A C 9
ATOM 3578 O O . LYS A 1 11 ? 1.580 0.224 -5.360 1.00 0.00 19 LYS A O 9
ATOM 3597 N N . SER A 1 12 ? 3.308 0.995 -6.570 1.00 0.00 20 SER A N 9
ATOM 3598 C CA . SER A 1 12 ? 3.222 -0.057 -7.571 1.00 0.00 20 SER A CA 9
ATOM 3599 C C . SER A 1 12 ? 3.809 -1.356 -7.024 1.00 0.00 20 SER A C 9
ATOM 3600 O O . SER A 1 12 ? 3.659 -2.424 -7.620 1.00 0.00 20 SER A O 9
ATOM 3608 N N . ASP A 1 13 ? 4.483 -1.249 -5.882 1.00 0.00 21 ASP A N 9
ATOM 3609 C CA . ASP A 1 13 ? 5.054 -2.408 -5.208 1.00 0.00 21 ASP A CA 9
ATOM 3610 C C . ASP A 1 13 ? 3.936 -3.254 -4.617 1.00 0.00 21 ASP A C 9
ATOM 3611 O O . ASP A 1 13 ? 3.990 -4.486 -4.625 1.00 0.00 21 ASP A O 9
ATOM 3620 N N . CYS A 1 14 ? 2.915 -2.575 -4.116 1.00 0.00 22 CYS A N 9
ATOM 3621 C CA . CYS A 1 14 ? 1.735 -3.233 -3.582 1.00 0.00 22 CYS A CA 9
ATOM 3622 C C . CYS A 1 14 ? 0.636 -3.259 -4.640 1.00 0.00 22 CYS A C 9
ATOM 3623 O O . CYS A 1 14 ? 0.814 -2.719 -5.729 1.00 0.00 22 CYS A O 9
ATOM 3630 N N . CYS A 1 15 ? -0.492 -3.885 -4.331 1.00 0.00 23 CYS A N 9
ATOM 3631 C CA . CYS A 1 15 ? -1.589 -3.959 -5.289 1.00 0.00 23 CYS A CA 9
ATOM 3632 C C . CYS A 1 15 ? -2.377 -2.655 -5.303 1.00 0.00 23 CYS A C 9
ATOM 3633 O O . CYS A 1 15 ? -2.193 -1.814 -4.427 1.00 0.00 23 CYS A O 9
ATOM 3640 N N . SER A 1 16 ? -3.253 -2.501 -6.287 1.00 0.00 24 SER A N 9
ATOM 3641 C CA . SER A 1 16 ? -3.955 -1.236 -6.521 1.00 0.00 24 SER A CA 9
ATOM 3642 C C . SER A 1 16 ? -4.645 -0.695 -5.261 1.00 0.00 24 SER A C 9
ATOM 3643 O O . SER A 1 16 ? -4.551 0.497 -4.959 1.00 0.00 24 SER A O 9
ATOM 3651 N N . GLY A 1 17 ? -5.315 -1.575 -4.520 1.00 0.00 25 GLY A N 9
ATOM 3652 C CA . GLY A 1 17 ? -6.070 -1.148 -3.353 1.00 0.00 25 GLY A CA 9
ATOM 3653 C C . GLY A 1 17 ? -5.189 -0.717 -2.198 1.00 0.00 25 GLY A C 9
ATOM 3654 O O . GLY A 1 17 ? -5.662 -0.072 -1.256 1.00 0.00 25 GLY A O 9
ATOM 3658 N N . LEU A 1 18 ? -3.915 -1.068 -2.263 1.00 0.00 26 LEU A N 9
ATOM 3659 C CA . LEU A 1 18 ? -2.973 -0.711 -1.217 1.00 0.00 26 LEU A CA 9
ATOM 3660 C C . LEU A 1 18 ? -2.010 0.360 -1.712 1.00 0.00 26 LEU A C 9
ATOM 3661 O O . LEU A 1 18 ? -1.178 0.111 -2.585 1.00 0.00 26 LEU A O 9
ATOM 3677 N N . TRP A 1 19 ? -2.125 1.545 -1.147 1.00 0.00 27 TRP A N 9
ATOM 3678 C CA . TRP A 1 19 ? -1.270 2.660 -1.527 1.00 0.00 27 TRP A CA 9
ATOM 3679 C C . TRP A 1 19 ? -0.096 2.764 -0.570 1.00 0.00 27 TRP A C 9
ATOM 3680 O O . TRP A 1 19 ? -0.232 2.483 0.618 1.00 0.00 27 TRP A O 9
ATOM 3701 N N . CYS A 1 20 ? 1.052 3.163 -1.087 1.00 0.00 28 CYS A N 9
ATOM 3702 C CA . CYS A 1 20 ? 2.268 3.196 -0.292 1.00 0.00 28 CYS A CA 9
ATOM 3703 C C . CYS A 1 20 ? 2.388 4.507 0.471 1.00 0.00 28 CYS A C 9
ATOM 3704 O O . CYS A 1 20 ? 2.436 5.585 -0.126 1.00 0.00 28 CYS A O 9
ATOM 3711 N N . SER A 1 21 ? 2.430 4.410 1.789 1.00 0.00 29 SER A N 9
ATOM 3712 C CA . SER A 1 21 ? 2.603 5.574 2.640 1.00 0.00 29 SER A CA 9
ATOM 3713 C C . SER A 1 21 ? 4.084 5.918 2.745 1.00 0.00 29 SER A C 9
ATOM 3714 O O . SER A 1 21 ? 4.949 5.057 2.561 1.00 0.00 29 SER A O 9
ATOM 3722 N N . GLY A 1 22 ? 4.368 7.183 3.043 1.00 0.00 30 GLY A N 9
ATOM 3723 C CA . GLY A 1 22 ? 5.738 7.638 3.194 1.00 0.00 30 GLY A CA 9
ATOM 3724 C C . GLY A 1 22 ? 6.431 6.995 4.375 1.00 0.00 30 GLY A C 9
ATOM 3725 O O . GLY A 1 22 ? 7.651 7.083 4.513 1.00 0.00 30 GLY A O 9
ATOM 3729 N N . SER A 1 23 ? 5.649 6.341 5.226 1.00 0.00 31 SER A N 9
ATOM 3730 C CA . SER A 1 23 ? 6.186 5.600 6.355 1.00 0.00 31 SER A CA 9
ATOM 3731 C C . SER A 1 23 ? 6.660 4.210 5.917 1.00 0.00 31 SER A C 9
ATOM 3732 O O . SER A 1 23 ? 6.881 3.326 6.743 1.00 0.00 31 SER A O 9
ATOM 3740 N N . GLY A 1 24 ? 6.778 4.020 4.604 1.00 0.00 32 GLY A N 9
ATOM 3741 C CA . GLY A 1 24 ? 7.358 2.806 4.064 1.00 0.00 32 GLY A CA 9
ATOM 3742 C C . GLY A 1 24 ? 6.435 1.606 4.132 1.00 0.00 32 GLY A C 9
ATOM 3743 O O . GLY A 1 24 ? 6.889 0.468 4.031 1.00 0.00 32 GLY A O 9
ATOM 3747 N N . HIS A 1 25 ? 5.141 1.850 4.301 1.00 0.00 33 HIS A N 9
ATOM 3748 C CA . HIS A 1 25 ? 4.170 0.764 4.390 1.00 0.00 33 HIS A CA 9
ATOM 3749 C C . HIS A 1 25 ? 2.900 1.111 3.625 1.00 0.00 33 HIS A C 9
ATOM 3750 O O . HIS A 1 25 ? 2.441 2.252 3.652 1.00 0.00 33 HIS A O 9
ATOM 3765 N N . CYS A 1 26 ? 2.351 0.123 2.934 1.00 0.00 34 CYS A N 9
ATOM 3766 C CA . CYS A 1 26 ? 1.124 0.300 2.172 1.00 0.00 34 CYS A CA 9
ATOM 3767 C C . CYS A 1 26 ? -0.098 0.224 3.079 1.00 0.00 34 CYS A C 9
ATOM 3768 O O . CYS A 1 26 ? -0.118 -0.536 4.046 1.00 0.00 34 CYS A O 9
ATOM 3775 N N . TYR A 1 27 ? -1.112 1.016 2.761 1.00 0.00 35 TYR A N 9
ATOM 3776 C CA . TYR A 1 27 ? -2.347 1.035 3.531 1.00 0.00 35 TYR A CA 9
ATOM 3777 C C . TYR A 1 27 ? -3.543 0.837 2.606 1.00 0.00 35 TYR A C 9
ATOM 3778 O O . TYR A 1 27 ? -3.480 1.161 1.417 1.00 0.00 35 TYR A O 9
ATOM 3796 N N . HIS A 1 28 ? -4.632 0.307 3.152 1.00 0.00 36 HIS A N 9
ATOM 3797 C CA . HIS A 1 28 ? -5.806 -0.020 2.348 1.00 0.00 36 HIS A CA 9
ATOM 37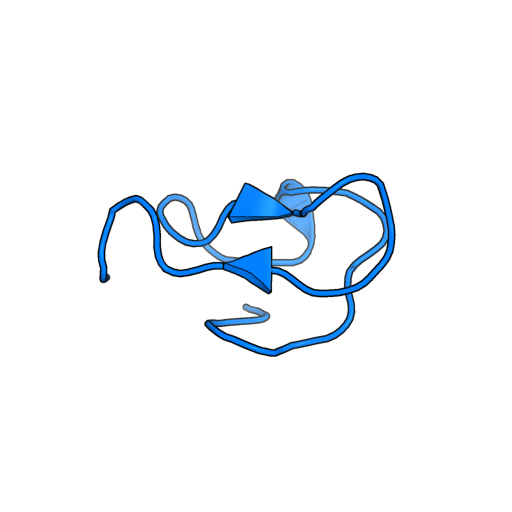98 C C . HIS A 1 28 ? -6.668 1.209 2.065 1.00 0.00 36 HIS A C 9
ATOM 3799 O O . HIS A 1 28 ? -7.759 1.355 2.611 1.00 0.00 36 HIS A O 9
ATOM 3814 N N . ARG A 1 29 ? -6.189 2.075 1.178 1.00 0.00 37 ARG A N 9
ATOM 3815 C CA . ARG A 1 29 ? -6.907 3.304 0.849 1.00 0.00 37 ARG A CA 9
ATOM 3816 C C . ARG A 1 29 ? -8.207 2.992 0.115 1.00 0.00 37 ARG A C 9
ATOM 3817 O O . ARG A 1 29 ? -9.198 3.706 0.255 1.00 0.00 37 ARG A O 9
ATOM 3838 N N . ARG A 1 30 ? -8.198 1.927 -0.678 1.00 0.00 38 ARG A N 9
ATOM 3839 C CA . ARG A 1 30 ? -9.395 1.508 -1.398 1.00 0.00 38 ARG A CA 9
ATOM 3840 C C . ARG A 1 30 ? -10.314 0.695 -0.488 1.00 0.00 38 ARG A C 9
ATOM 3841 O O . ARG A 1 30 ? -11.455 0.389 -0.841 1.00 0.00 38 ARG A O 9
ATOM 3862 N N . TYR A 1 31 ? -9.795 0.368 0.698 1.00 0.00 39 TYR A N 9
ATOM 3863 C CA . TYR A 1 31 ? -10.501 -0.462 1.670 1.00 0.00 39 TYR A CA 9
ATOM 3864 C C . TYR A 1 31 ? -10.891 -1.799 1.054 1.00 0.00 39 TYR A C 9
ATOM 3865 O O . TYR A 1 31 ? -12.034 -2.242 1.155 1.00 0.00 39 TYR A O 9
ATOM 3883 N N . THR A 1 32 ? -9.926 -2.431 0.409 1.00 0.00 40 THR A N 9
ATOM 3884 C CA . THR A 1 32 ? -10.145 -3.718 -0.221 1.00 0.00 40 THR A CA 9
ATOM 3885 C C . THR A 1 32 ? -10.118 -4.830 0.828 1.00 0.00 40 THR A C 9
ATOM 3886 O O . THR A 1 32 ? -11.135 -5.540 0.969 1.00 0.00 40 THR A O 9
ATOM 3898 N N . CYS A 1 1 ? 1.563 -8.570 -5.455 1.00 0.00 9 CYS A N 10
ATOM 3899 C CA . CYS A 1 1 ? 1.048 -7.356 -4.787 1.00 0.00 9 CYS A CA 10
ATOM 3900 C C . CYS A 1 1 ? 1.506 -7.283 -3.336 1.00 0.00 9 CYS A C 10
ATOM 3901 O O . CYS A 1 1 ? 2.293 -8.112 -2.875 1.00 0.00 9 CYS A O 10
ATOM 3910 N N . GLY A 1 2 ? 0.996 -6.285 -2.628 1.00 0.00 10 GLY A N 10
ATOM 3911 C CA . GLY A 1 2 ? 1.350 -6.068 -1.246 1.00 0.00 10 GLY A CA 10
ATOM 3912 C C . GLY A 1 2 ? 0.154 -5.583 -0.465 1.00 0.00 10 GLY A C 10
ATOM 3913 O O . GLY A 1 2 ? -0.467 -4.596 -0.850 1.00 0.00 10 GLY A O 10
ATOM 3917 N N . GLY A 1 3 ? -0.191 -6.290 0.600 1.00 0.00 11 GLY A N 10
ATOM 3918 C CA . GLY A 1 3 ? -1.332 -5.915 1.403 1.00 0.00 11 GLY A CA 10
ATOM 3919 C C . GLY A 1 3 ? -1.028 -4.776 2.360 1.00 0.00 11 GLY A C 10
ATOM 3920 O O . GLY A 1 3 ? 0.045 -4.176 2.303 1.00 0.00 11 GLY A O 10
ATOM 3924 N N . ALA A 1 4 ? -1.974 -4.470 3.240 1.00 0.00 12 ALA A N 10
ATOM 3925 C CA . ALA A 1 4 ? -1.782 -3.415 4.224 1.00 0.00 12 ALA A CA 10
ATOM 3926 C C . ALA A 1 4 ? -0.646 -3.775 5.175 1.00 0.00 12 ALA A C 10
ATOM 3927 O O . ALA A 1 4 ? -0.581 -4.896 5.684 1.00 0.00 12 ALA A O 10
ATOM 3934 N N . GLY A 1 5 ? 0.256 -2.831 5.390 1.00 0.00 13 GLY A N 10
ATOM 3935 C CA . GLY A 1 5 ? 1.383 -3.065 6.270 1.00 0.00 13 GLY A CA 10
ATOM 3936 C C . GLY A 1 5 ? 2.591 -3.605 5.535 1.00 0.00 13 GLY A C 10
ATOM 3937 O O . GLY A 1 5 ? 3.631 -3.865 6.143 1.00 0.00 13 GLY A O 10
ATOM 3941 N N . ALA A 1 6 ? 2.460 -3.776 4.226 1.00 0.00 14 ALA A N 10
ATOM 3942 C CA . ALA A 1 6 ? 3.562 -4.268 3.412 1.00 0.00 14 ALA A CA 10
ATOM 3943 C C . ALA A 1 6 ? 4.572 -3.160 3.175 1.00 0.00 14 ALA A C 10
ATOM 3944 O O . ALA A 1 6 ? 4.199 -1.996 3.019 1.00 0.00 14 ALA A O 10
ATOM 3951 N N . LYS A 1 7 ? 5.845 -3.520 3.170 1.00 0.00 15 LYS A N 10
ATOM 3952 C CA . LYS A 1 7 ? 6.902 -2.548 2.948 1.00 0.00 15 LYS A CA 10
ATOM 3953 C C . LYS A 1 7 ? 7.005 -2.212 1.469 1.00 0.00 15 LYS A C 10
ATOM 3954 O O . LYS A 1 7 ? 6.929 -3.091 0.605 1.00 0.00 15 LYS A O 10
ATOM 3973 N N . CYS A 1 8 ? 7.170 -0.939 1.182 1.00 0.00 16 CYS A N 10
ATOM 3974 C CA . CYS A 1 8 ? 7.103 -0.454 -0.179 1.00 0.00 16 CYS A CA 10
ATOM 3975 C C . CYS A 1 8 ? 8.109 0.659 -0.421 1.00 0.00 16 CYS A C 10
ATOM 3976 O O . CYS A 1 8 ? 8.382 1.469 0.465 1.00 0.00 16 CYS A O 10
ATOM 3983 N N . SER A 1 9 ? 8.677 0.674 -1.617 1.00 0.00 17 SER A N 10
ATOM 3984 C CA . SER A 1 9 ? 9.483 1.791 -2.061 1.00 0.00 17 SER A CA 10
ATOM 3985 C C . SER A 1 9 ? 8.584 2.725 -2.855 1.00 0.00 17 SER A C 10
ATOM 3986 O O . SER A 1 9 ? 8.744 3.945 -2.831 1.00 0.00 17 SER A O 10
ATOM 3994 N N . THR A 1 10 ? 7.629 2.123 -3.555 1.00 0.00 18 THR A N 10
ATOM 3995 C CA . THR A 1 10 ? 6.598 2.853 -4.265 1.00 0.00 18 THR A CA 10
ATOM 3996 C C . THR A 1 10 ? 5.256 2.154 -4.073 1.00 0.00 18 THR A C 10
ATOM 3997 O O . THR A 1 10 ? 5.186 1.119 -3.409 1.00 0.00 18 THR A O 10
ATOM 4008 N N . LYS A 1 11 ? 4.200 2.700 -4.649 1.00 0.00 19 LYS A N 10
ATOM 4009 C CA . LYS A 1 11 ? 2.882 2.078 -4.569 1.00 0.00 19 LYS A CA 10
ATOM 4010 C C . LYS A 1 11 ? 2.841 0.779 -5.372 1.00 0.00 19 LYS A C 10
ATOM 4011 O O . LYS A 1 11 ? 2.031 -0.108 -5.101 1.00 0.00 19 LYS A O 10
ATOM 4030 N N . SER A 1 12 ? 3.738 0.662 -6.344 1.00 0.00 20 SER A N 10
ATOM 4031 C CA . SER A 1 12 ? 3.784 -0.502 -7.216 1.00 0.00 20 SER A CA 10
ATOM 4032 C C . SER A 1 12 ? 4.365 -1.718 -6.493 1.00 0.00 20 SER A C 10
ATOM 4033 O O . SER A 1 12 ? 4.362 -2.830 -7.023 1.00 0.00 20 SER A O 10
ATOM 4041 N N . ASP A 1 13 ? 4.860 -1.501 -5.277 1.00 0.00 21 ASP A N 10
ATOM 4042 C CA . ASP A 1 13 ? 5.328 -2.595 -4.434 1.00 0.00 21 ASP A CA 10
ATOM 4043 C C . ASP A 1 13 ? 4.138 -3.320 -3.824 1.00 0.00 21 ASP A C 10
ATOM 4044 O O . ASP A 1 13 ? 4.277 -4.380 -3.217 1.00 0.00 21 ASP A O 10
ATOM 4053 N N . CYS A 1 14 ? 2.967 -2.726 -3.987 1.00 0.00 22 CYS A N 10
ATOM 4054 C CA . CYS A 1 14 ? 1.738 -3.288 -3.466 1.00 0.00 22 CYS A CA 10
ATOM 4055 C C . CYS A 1 14 ? 0.680 -3.348 -4.566 1.00 0.00 22 CYS A C 10
ATOM 4056 O O . CYS A 1 14 ? 0.999 -3.175 -5.743 1.00 0.00 22 CYS A O 10
ATOM 4063 N N . CYS A 1 15 ? -0.567 -3.609 -4.198 1.00 0.00 23 CYS A N 10
ATOM 4064 C CA . CYS A 1 15 ? -1.640 -3.695 -5.185 1.00 0.00 23 CYS A CA 10
ATOM 4065 C C . CYS A 1 15 ? -2.273 -2.322 -5.406 1.00 0.00 23 CYS A C 10
ATOM 4066 O O . CYS A 1 15 ? -1.890 -1.355 -4.754 1.00 0.00 23 CYS A O 10
ATOM 4073 N N . SER A 1 16 ? -3.239 -2.234 -6.310 1.00 0.00 24 SER A N 10
ATOM 4074 C CA . SER A 1 16 ? -3.887 -0.958 -6.606 1.00 0.00 24 SER A CA 10
ATOM 4075 C C . SER A 1 16 ? -4.790 -0.508 -5.454 1.00 0.00 24 SER A C 10
ATOM 4076 O O . SER A 1 16 ? -5.127 0.671 -5.333 1.00 0.00 24 SER A O 10
ATOM 4084 N N . GLY A 1 17 ? -5.186 -1.457 -4.615 1.00 0.00 25 GLY A N 10
ATOM 4085 C CA . GLY A 1 17 ? -5.991 -1.133 -3.456 1.00 0.00 25 GLY A CA 10
ATOM 4086 C C . GLY A 1 17 ? -5.151 -0.652 -2.291 1.00 0.00 25 GLY A C 10
ATOM 4087 O O . GLY A 1 17 ? -5.640 0.067 -1.413 1.00 0.00 25 GLY A O 10
ATOM 4091 N N . LEU A 1 18 ? -3.882 -1.037 -2.291 1.00 0.00 26 LEU A N 10
ATOM 4092 C CA . LEU A 1 18 ? -2.971 -0.683 -1.214 1.00 0.00 26 LEU A CA 10
ATOM 4093 C C . LEU A 1 18 ? -1.984 0.370 -1.689 1.00 0.00 26 LEU A C 10
ATOM 4094 O O . LEU A 1 18 ? -1.115 0.097 -2.514 1.00 0.00 26 LEU A O 10
ATOM 4110 N N . TRP A 1 19 ? -2.110 1.565 -1.153 1.00 0.00 27 TRP A N 10
ATOM 4111 C 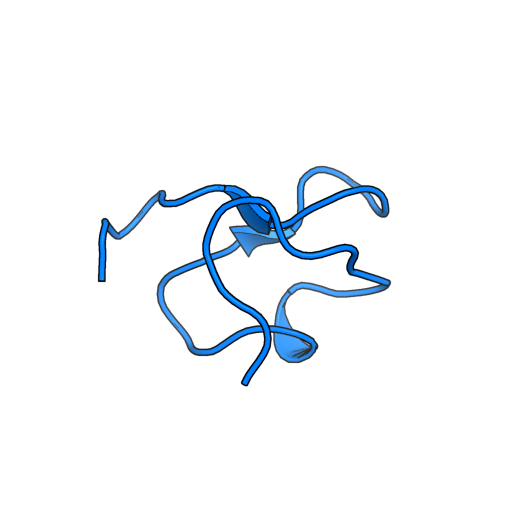CA . TRP A 1 19 ? -1.251 2.663 -1.554 1.00 0.00 27 TRP A CA 10
ATOM 4112 C C . TRP A 1 19 ? -0.118 2.843 -0.559 1.00 0.00 27 TRP A C 10
ATOM 4113 O O . TRP A 1 19 ? -0.325 2.767 0.652 1.00 0.00 27 TRP A O 10
ATOM 4134 N N . CYS A 1 20 ? 1.076 3.064 -1.080 1.00 0.00 28 CYS A N 10
ATOM 4135 C CA . CYS A 1 20 ? 2.259 3.224 -0.250 1.00 0.00 28 CYS A CA 10
ATOM 4136 C C . CYS A 1 20 ? 2.314 4.627 0.333 1.00 0.00 28 CYS A C 10
ATOM 4137 O O . CYS A 1 20 ? 2.162 5.611 -0.393 1.00 0.00 28 CYS A O 10
ATOM 4144 N N . SER A 1 21 ? 2.519 4.718 1.638 1.00 0.00 29 SER A N 10
ATOM 4145 C CA . SER A 1 21 ? 2.652 6.006 2.294 1.00 0.00 29 SER A CA 10
ATOM 4146 C C . SER A 1 21 ? 4.046 6.578 2.038 1.00 0.00 29 SER A C 10
ATOM 4147 O O . SER A 1 21 ? 4.929 6.514 2.896 1.00 0.00 29 SER A O 10
ATOM 4155 N N . GLY A 1 22 ? 4.240 7.108 0.838 1.00 0.00 30 GLY A N 10
ATOM 4156 C CA . GLY A 1 22 ? 5.519 7.676 0.468 1.00 0.00 30 GLY A CA 10
ATOM 4157 C C . GLY A 1 22 ? 6.525 6.611 0.085 1.00 0.00 30 GLY A C 10
ATOM 4158 O O . GLY A 1 22 ? 6.731 6.336 -1.098 1.00 0.00 30 GLY A O 10
ATOM 4162 N N . SER A 1 23 ? 7.133 5.999 1.089 1.00 0.00 31 SER A N 10
ATOM 4163 C CA . SER A 1 23 ? 8.148 4.982 0.871 1.00 0.00 31 SER A CA 10
ATOM 4164 C C . SER A 1 23 ? 8.353 4.152 2.138 1.00 0.00 31 SER A C 10
ATOM 4165 O O . SER A 1 23 ? 9.484 3.848 2.524 1.00 0.00 31 SER A O 10
ATOM 4173 N N . GLY A 1 24 ? 7.254 3.794 2.784 1.00 0.00 32 GLY A N 10
ATOM 4174 C CA . GLY A 1 24 ? 7.336 3.047 4.022 1.00 0.00 32 GLY A CA 10
ATOM 4175 C C . GLY A 1 24 ? 6.494 1.790 3.991 1.00 0.00 32 GLY A C 10
ATOM 4176 O O . GLY A 1 24 ? 6.991 0.709 3.669 1.00 0.00 32 GLY A O 10
ATOM 4180 N N . HIS A 1 25 ? 5.220 1.931 4.328 1.00 0.00 33 HIS A N 10
ATOM 4181 C CA . HIS A 1 25 ? 4.291 0.810 4.314 1.00 0.00 33 HIS A CA 10
ATOM 4182 C C . HIS A 1 25 ? 3.024 1.185 3.555 1.00 0.00 33 HIS A C 10
ATOM 4183 O O . HIS A 1 25 ? 2.659 2.361 3.471 1.00 0.00 33 HIS A O 10
ATOM 4198 N N . CYS A 1 26 ? 2.371 0.182 2.994 1.00 0.00 34 CYS A N 10
ATOM 4199 C CA . CYS A 1 26 ? 1.135 0.383 2.256 1.00 0.00 34 CYS A CA 10
ATOM 4200 C C . CYS A 1 26 ? -0.076 0.321 3.178 1.00 0.00 34 CYS A C 10
ATOM 4201 O O . CYS A 1 26 ? -0.079 -0.409 4.170 1.00 0.00 34 CYS A O 10
ATOM 4208 N N . TYR A 1 27 ? -1.096 1.094 2.844 1.00 0.00 35 TYR A N 10
ATOM 4209 C CA . TYR A 1 27 ? -2.344 1.103 3.595 1.00 0.00 35 TYR A CA 10
ATOM 4210 C C . TYR A 1 27 ? -3.508 0.821 2.652 1.00 0.00 35 TYR A C 10
ATOM 4211 O O . TYR A 1 27 ? -3.412 1.080 1.450 1.00 0.00 35 TYR A O 10
ATOM 4229 N N . HIS A 1 28 ? -4.604 0.296 3.188 1.00 0.00 36 HIS A N 10
ATOM 4230 C CA . HIS A 1 28 ? -5.725 -0.111 2.345 1.00 0.00 36 HIS A CA 10
ATOM 4231 C C . HIS A 1 28 ? -6.646 1.058 2.003 1.00 0.00 36 HIS A C 10
ATOM 4232 O O . HIS A 1 28 ? -7.757 1.180 2.517 1.00 0.00 36 HIS A O 10
ATOM 4247 N N . ARG A 1 29 ? -6.161 1.886 1.092 1.00 0.00 37 ARG A N 10
ATOM 4248 C CA . ARG A 1 29 ? -6.864 3.074 0.629 1.00 0.00 37 ARG A CA 10
ATOM 4249 C C . ARG A 1 29 ? -8.262 2.725 0.123 1.00 0.00 37 ARG A C 10
ATOM 4250 O O . ARG A 1 29 ? -9.253 3.320 0.543 1.00 0.00 37 ARG A O 10
ATOM 4271 N N . ARG A 1 30 ? -8.327 1.746 -0.767 1.00 0.00 38 ARG A N 10
ATOM 4272 C CA . ARG A 1 30 ? -9.589 1.348 -1.391 1.00 0.00 38 ARG A CA 10
ATOM 4273 C C . ARG A 1 30 ? -10.348 0.326 -0.545 1.00 0.00 38 ARG A C 10
ATOM 4274 O O . ARG A 1 30 ? -11.089 -0.505 -1.077 1.00 0.00 38 ARG A O 10
ATOM 4295 N N . TYR A 1 31 ? -10.153 0.396 0.767 1.00 0.00 39 TYR A N 10
ATOM 4296 C CA . TYR A 1 31 ? -10.831 -0.486 1.717 1.00 0.00 39 TYR A CA 10
ATOM 4297 C C . TYR A 1 31 ? -10.531 -1.954 1.427 1.00 0.00 39 TYR A C 10
ATOM 4298 O O . TYR A 1 31 ? -11.437 -2.781 1.313 1.00 0.00 39 TYR A O 10
ATOM 4316 N N . THR A 1 32 ? -9.256 -2.264 1.286 1.00 0.00 40 THR A N 10
ATOM 4317 C CA . THR A 1 32 ? -8.820 -3.635 1.096 1.00 0.00 40 THR A CA 10
ATOM 4318 C C . THR A 1 32 ? -8.572 -4.305 2.450 1.00 0.00 40 THR A C 10
ATOM 4319 O O . THR A 1 32 ? -9.501 -4.955 2.974 1.00 0.00 40 THR A O 10
#

Foldseek 3Di:
DAAFQGFAQAQVSHDPQWGDPNGGTTHRNVVD

Organism: Anthopleura cascaia (NCBI:txid2805811)

Secondary structure (DSSP, 8-state):
---TT-B-SSGGGS-TTSEESTTSBEE-SS--

Nearest PDB structures (foldseek):
  6nk9-assembly1_A  TM=8.979E-01  e=1.596E-04  Anthopleura
  2a2v-assembly1_A  TM=8.147E-01  e=2.002E+00  Chilobrachys guangxiensis
  2po8-assembly1_A  TM=8.082E-01  e=1.744E+00  unclassified
  2n6o-assembly1_A  TM=7.519E-01  e=1.744E+00  Heteroscodra maculata
  6nk9-assembly1_A  TM=9.490E-01  e=1.958E-05  Anthopleura